Protein AF-A0A5N7MUJ7-F1 (afdb_monomer_lite)

Radius of gyration: 25.13 Å; chains: 1; bounding box: 55×41×68 Å

Sequence (300 aa):
MIDARIDTAIAILRSLESRQYTIGRARWQAVRDANEVLAAQYKNTPWGVMGLTTKFLVHPEATYLVINLCEGHYGSSQRGRVSLTRVGFTSIDDEPYAIDIDTAEVLGEMNEIATTAYDRWKPEYSYTSPMKEAAYHGFVFGSPSPRSSRTFDKWVLPLTGPALQHAAFRRQAEFATDILLGKVPAIETLLALDTVNAEIEQEDDRQEALVRAVIDEAVAQYVPAEWDAELVRLMESMDWTFDYADRPNSAFYAHRDQIERRLKALPLEVAIAFLHIPAHMWKYAYRLLRNHPEAGKAAA

Structure (mmCIF, N/CA/C/O backbone):
data_AF-A0A5N7MUJ7-F1
#
_entry.id   AF-A0A5N7MUJ7-F1
#
loop_
_atom_site.group_PDB
_atom_site.id
_atom_site.type_symbol
_atom_site.label_atom_id
_atom_site.label_alt_id
_atom_site.label_comp_id
_atom_site.label_asym_id
_atom_site.label_entity_id
_atom_site.label_seq_id
_atom_site.pdbx_PDB_ins_code
_atom_site.Cartn_x
_atom_site.Cartn_y
_atom_site.Cartn_z
_atom_site.occupancy
_atom_site.B_iso_or_equiv
_atom_site.auth_seq_id
_atom_site.auth_comp_id
_atom_site.auth_asym_id
_atom_site.auth_atom_id
_atom_site.pdbx_PDB_model_num
ATOM 1 N N . MET A 1 1 ? 15.854 8.442 -35.156 1.00 63.91 1 MET A N 1
ATOM 2 C CA . MET A 1 1 ? 14.715 9.076 -34.444 1.00 63.91 1 MET A CA 1
ATOM 3 C C . MET A 1 1 ? 14.196 8.221 -33.280 1.00 63.91 1 MET A C 1
ATOM 5 O O . MET A 1 1 ? 13.204 8.611 -32.676 1.00 63.91 1 MET A O 1
ATOM 9 N N . ILE A 1 2 ? 14.872 7.120 -32.918 1.00 74.06 2 ILE A N 1
ATOM 10 C CA . ILE A 1 2 ? 14.570 6.348 -31.706 1.00 74.06 2 ILE A CA 1
ATOM 11 C C . ILE A 1 2 ? 15.178 7.000 -30.453 1.00 74.06 2 ILE A C 1
ATOM 13 O O . ILE A 1 2 ? 14.523 7.052 -29.419 1.00 74.06 2 ILE A O 1
ATOM 17 N N . ASP A 1 3 ? 16.359 7.613 -30.581 1.00 73.44 3 ASP A N 1
ATOM 18 C CA . ASP A 1 3 ? 17.118 8.208 -29.468 1.00 73.44 3 ASP A CA 1
ATOM 19 C C . ASP A 1 3 ? 16.297 9.247 -28.683 1.00 73.44 3 ASP A C 1
ATOM 21 O O . ASP A 1 3 ? 16.169 9.164 -27.467 1.00 73.44 3 ASP A O 1
ATOM 25 N N . ALA A 1 4 ? 15.598 10.152 -29.380 1.00 76.69 4 ALA A N 1
ATOM 26 C CA . ALA A 1 4 ? 14.727 11.148 -28.742 1.00 76.69 4 ALA A CA 1
ATOM 27 C C . ALA A 1 4 ? 13.516 10.527 -28.007 1.00 76.69 4 ALA A C 1
ATOM 29 O O . ALA A 1 4 ? 13.006 11.084 -27.029 1.00 76.69 4 ALA A O 1
ATOM 30 N N . ARG A 1 5 ? 13.026 9.369 -28.468 1.00 80.19 5 ARG A N 1
ATOM 31 C CA . ARG A 1 5 ? 11.924 8.636 -27.821 1.00 80.19 5 ARG A CA 1
ATOM 32 C C . ARG A 1 5 ? 12.426 7.836 -26.621 1.00 80.19 5 ARG A C 1
ATOM 34 O O . ARG A 1 5 ? 11.722 7.756 -25.618 1.00 80.19 5 ARG A O 1
ATOM 41 N N . ILE A 1 6 ? 13.652 7.329 -26.699 1.00 78.06 6 ILE A N 1
ATOM 42 C CA . ILE A 1 6 ? 14.395 6.719 -25.596 1.00 78.06 6 ILE A CA 1
ATOM 43 C C . ILE A 1 6 ? 14.626 7.731 -24.471 1.00 78.06 6 ILE A C 1
ATOM 45 O O . ILE A 1 6 ? 14.280 7.445 -23.325 1.00 78.06 6 ILE A O 1
ATOM 49 N N . ASP A 1 7 ? 15.077 8.945 -24.789 1.00 78.62 7 ASP A N 1
ATOM 50 C CA . ASP A 1 7 ? 15.217 10.025 -23.805 1.00 78.62 7 ASP A CA 1
ATOM 51 C C . ASP A 1 7 ? 13.879 10.365 -23.136 1.00 78.62 7 ASP A C 1
ATOM 53 O O . ASP A 1 7 ? 13.798 10.535 -21.915 1.00 78.62 7 ASP A O 1
ATOM 57 N N . THR A 1 8 ? 12.798 10.392 -23.922 1.00 78.00 8 THR A N 1
ATOM 58 C CA . THR A 1 8 ? 11.436 10.604 -23.412 1.00 78.00 8 THR A CA 1
ATOM 59 C C . THR A 1 8 ? 11.010 9.476 -22.465 1.00 78.00 8 THR A C 1
ATOM 61 O O . THR A 1 8 ? 10.484 9.750 -21.385 1.00 78.00 8 THR A O 1
ATOM 64 N N . ALA A 1 9 ? 11.272 8.212 -22.814 1.00 79.19 9 ALA A N 1
ATOM 65 C CA . ALA A 1 9 ? 10.977 7.062 -21.960 1.00 79.19 9 ALA A CA 1
ATOM 66 C C . ALA A 1 9 ? 11.786 7.096 -20.652 1.00 79.19 9 ALA A C 1
ATOM 68 O O . ALA A 1 9 ? 11.231 6.865 -19.580 1.00 79.19 9 ALA A O 1
ATOM 69 N N . ILE A 1 10 ? 13.069 7.465 -20.704 1.00 77.44 10 ILE A N 1
ATOM 70 C CA . ILE A 1 10 ? 13.914 7.636 -19.512 1.00 77.44 10 ILE A CA 1
ATOM 71 C C . ILE A 1 10 ? 13.370 8.752 -18.609 1.00 77.44 10 ILE A C 1
ATOM 73 O O . ILE A 1 10 ? 13.316 8.591 -17.386 1.00 77.44 10 ILE A O 1
ATOM 77 N N . ALA A 1 11 ? 12.953 9.882 -19.188 1.00 79.94 11 ALA A N 1
ATOM 78 C CA . ALA A 1 11 ? 12.369 10.993 -18.440 1.00 79.94 11 ALA A CA 1
ATOM 79 C C . ALA A 1 11 ? 11.061 10.585 -17.743 1.00 79.94 11 ALA A C 1
ATOM 81 O O . ALA A 1 11 ? 10.884 10.872 -16.555 1.00 79.94 11 ALA A O 1
ATOM 82 N N . ILE A 1 12 ? 10.191 9.857 -18.451 1.00 80.19 12 ILE A N 1
ATOM 83 C CA . ILE A 1 12 ? 8.975 9.254 -17.894 1.00 80.19 12 ILE A CA 1
ATOM 84 C C . ILE A 1 12 ? 9.333 8.358 -16.703 1.00 80.19 12 ILE A C 1
ATOM 86 O O . ILE A 1 12 ? 8.815 8.552 -15.608 1.00 80.19 12 ILE A O 1
ATOM 90 N N . LEU A 1 13 ? 10.291 7.445 -16.863 1.00 74.56 13 LEU A N 1
ATOM 91 C CA . LEU A 1 13 ? 10.664 6.507 -15.805 1.00 74.56 13 LEU A CA 1
ATOM 92 C C . LEU A 1 13 ? 11.226 7.187 -14.559 1.00 74.56 13 LEU A C 1
ATOM 94 O O . LEU A 1 13 ? 10.857 6.834 -13.440 1.00 74.56 13 LEU A O 1
ATOM 98 N N . ARG A 1 14 ? 12.077 8.203 -14.728 1.00 76.31 14 ARG A N 1
ATOM 99 C CA . ARG A 1 14 ? 12.587 8.999 -13.600 1.00 76.31 14 ARG A CA 1
ATOM 100 C C . ARG A 1 14 ? 11.464 9.748 -12.879 1.00 76.31 14 ARG A C 1
ATOM 102 O O . ARG A 1 14 ? 11.497 9.854 -11.649 1.00 76.31 14 ARG A O 1
ATOM 109 N N . SER A 1 15 ? 10.487 10.260 -13.630 1.00 79.75 15 SER A N 1
ATOM 110 C CA . SER A 1 15 ? 9.305 10.936 -13.086 1.00 79.75 15 SER A CA 1
ATOM 111 C C . SER A 1 15 ? 8.449 9.974 -12.259 1.00 79.75 15 SER A C 1
ATOM 113 O O . SER A 1 15 ? 8.149 10.270 -11.100 1.00 79.75 15 SER A O 1
ATOM 115 N N . LEU A 1 16 ? 8.151 8.789 -12.805 1.00 73.75 16 LEU A N 1
ATOM 116 C CA . LEU A 1 16 ? 7.420 7.714 -12.127 1.00 73.75 16 LEU A CA 1
ATOM 117 C C . LEU A 1 16 ? 8.097 7.317 -10.810 1.00 73.75 16 LEU A C 1
ATOM 119 O O . LEU A 1 16 ? 7.471 7.355 -9.751 1.00 73.75 16 LEU A O 1
ATOM 123 N N . GLU A 1 17 ? 9.400 7.021 -10.844 1.00 71.62 17 GLU A N 1
ATOM 124 C CA . GLU A 1 17 ? 10.158 6.651 -9.643 1.00 71.62 17 GLU A CA 1
ATOM 125 C C . GLU A 1 17 ? 10.166 7.767 -8.590 1.00 71.62 17 GLU A C 1
ATOM 127 O O . GLU A 1 17 ? 9.990 7.503 -7.399 1.00 71.62 17 GLU A O 1
ATOM 132 N N . SER A 1 18 ? 10.342 9.021 -9.015 1.00 76.94 18 SER A N 1
ATOM 133 C CA . SER A 1 18 ? 10.359 10.175 -8.108 1.00 76.94 18 SER A CA 1
ATOM 134 C C . SER A 1 18 ? 9.003 10.395 -7.442 1.00 76.94 18 SER A C 1
ATOM 136 O O . SER A 1 18 ? 8.944 10.661 -6.237 1.00 76.94 18 SER A O 1
ATOM 138 N N . ARG A 1 19 ? 7.906 10.247 -8.192 1.00 74.81 19 ARG A N 1
ATOM 139 C CA . ARG A 1 19 ? 6.540 10.345 -7.662 1.00 74.81 19 ARG A CA 1
ATOM 140 C C . ARG A 1 19 ? 6.239 9.212 -6.688 1.00 74.81 19 ARG A C 1
ATOM 142 O O . ARG A 1 19 ? 5.806 9.496 -5.573 1.00 74.81 19 ARG A O 1
ATOM 149 N N . GLN A 1 20 ? 6.547 7.968 -7.059 1.00 72.62 20 GLN A N 1
ATOM 150 C CA . GLN A 1 20 ? 6.376 6.792 -6.198 1.00 72.62 20 GLN A CA 1
ATOM 151 C C . GLN A 1 20 ? 7.183 6.911 -4.898 1.00 72.62 20 GLN A C 1
ATOM 153 O O . GLN A 1 20 ? 6.672 6.629 -3.815 1.00 72.62 20 GLN A O 1
ATOM 158 N N . TYR A 1 21 ? 8.428 7.389 -4.973 1.00 74.75 21 TYR A N 1
ATOM 159 C CA . TYR A 1 21 ? 9.241 7.642 -3.785 1.00 74.75 21 TYR A CA 1
ATOM 160 C C . TYR A 1 21 ? 8.640 8.742 -2.901 1.00 74.75 21 TYR A C 1
ATOM 162 O O . TYR A 1 21 ? 8.564 8.591 -1.680 1.00 74.75 21 TYR A O 1
ATOM 170 N N . THR A 1 22 ? 8.189 9.841 -3.509 1.00 77.69 22 THR A N 1
ATOM 171 C CA . THR A 1 22 ? 7.611 10.982 -2.787 1.00 77.69 22 THR A CA 1
ATOM 172 C C . THR A 1 22 ? 6.335 10.583 -2.054 1.00 77.69 22 THR A C 1
ATOM 174 O O . THR A 1 22 ? 6.220 10.848 -0.856 1.00 77.69 22 THR A O 1
ATOM 177 N N . ILE A 1 23 ? 5.412 9.887 -2.728 1.00 77.69 23 ILE A N 1
ATOM 178 C CA . ILE A 1 23 ? 4.182 9.412 -2.086 1.00 77.69 23 ILE A CA 1
ATOM 179 C C . ILE A 1 23 ? 4.467 8.331 -1.041 1.00 77.69 23 ILE A C 1
ATOM 181 O O . ILE A 1 23 ? 3.890 8.373 0.042 1.00 77.69 23 ILE A O 1
ATOM 185 N N . GLY A 1 24 ? 5.414 7.423 -1.299 1.00 74.94 24 GLY A N 1
ATOM 186 C CA . GLY A 1 24 ? 5.828 6.409 -0.329 1.00 74.94 24 GLY A CA 1
ATOM 187 C C . GLY A 1 24 ? 6.387 7.026 0.955 1.00 74.94 24 GLY A C 1
ATOM 188 O O . GLY A 1 24 ? 6.033 6.605 2.056 1.00 74.94 24 GLY A O 1
ATOM 189 N N . ARG A 1 25 ? 7.204 8.081 0.837 1.00 77.06 25 ARG A N 1
ATOM 190 C CA . ARG A 1 25 ? 7.729 8.828 1.988 1.00 77.06 25 ARG A CA 1
ATOM 191 C C . ARG A 1 25 ? 6.629 9.579 2.737 1.00 77.06 25 ARG A C 1
ATOM 193 O O . ARG A 1 25 ? 6.613 9.542 3.966 1.00 77.06 25 ARG A O 1
ATOM 200 N N . ALA A 1 26 ? 5.727 10.244 2.013 1.00 81.56 26 ALA A N 1
ATOM 201 C CA . ALA A 1 26 ? 4.584 10.932 2.609 1.00 81.56 26 ALA A CA 1
ATOM 202 C C . ALA A 1 26 ? 3.685 9.951 3.378 1.00 81.56 26 ALA A C 1
ATOM 204 O O . ALA A 1 26 ? 3.320 10.222 4.518 1.00 81.56 26 ALA A O 1
ATOM 205 N N . ARG A 1 27 ? 3.420 8.772 2.803 1.00 78.62 27 ARG A N 1
ATOM 206 C CA . ARG A 1 27 ? 2.640 7.705 3.439 1.00 78.62 27 ARG A CA 1
ATOM 207 C C . ARG A 1 27 ? 3.326 7.153 4.677 1.00 78.62 27 ARG A C 1
ATOM 209 O O . ARG A 1 27 ? 2.686 7.055 5.714 1.00 78.62 27 ARG A O 1
ATOM 216 N N . TRP A 1 28 ? 4.621 6.845 4.609 1.00 78.56 28 TRP A N 1
ATOM 217 C CA . TRP A 1 28 ? 5.373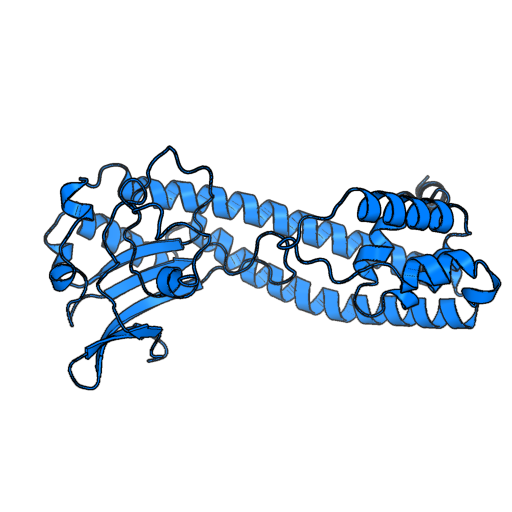 6.392 5.785 1.00 78.56 28 TRP A CA 1
ATOM 218 C C . TRP A 1 28 ? 5.264 7.388 6.946 1.00 78.56 28 TRP A C 1
ATOM 220 O O . TRP A 1 28 ? 5.029 6.994 8.088 1.00 78.56 28 TRP A O 1
ATOM 230 N N . GLN A 1 29 ? 5.386 8.682 6.642 1.00 82.31 29 GLN A N 1
ATOM 231 C CA . GLN A 1 29 ? 5.254 9.741 7.633 1.00 82.31 29 GLN A CA 1
ATOM 232 C C . GLN A 1 29 ? 3.824 9.818 8.190 1.00 82.31 29 GLN A C 1
ATOM 234 O O . GLN A 1 29 ? 3.655 9.828 9.405 1.00 82.31 29 GLN A O 1
ATOM 239 N N . ALA A 1 30 ? 2.806 9.784 7.328 1.00 84.62 30 ALA A N 1
ATOM 240 C CA . ALA A 1 30 ? 1.405 9.807 7.741 1.00 84.62 30 ALA A CA 1
ATOM 241 C C . ALA A 1 30 ? 1.017 8.579 8.591 1.00 84.62 30 ALA A C 1
ATOM 243 O O . ALA A 1 30 ? 0.329 8.728 9.595 1.00 84.62 30 ALA A O 1
ATOM 244 N N . VAL A 1 31 ? 1.522 7.381 8.269 1.00 79.88 31 VAL A N 1
ATOM 245 C CA . VAL A 1 31 ? 1.334 6.166 9.087 1.00 79.88 31 VAL A CA 1
ATOM 246 C C . VAL A 1 31 ? 1.979 6.327 10.461 1.00 79.88 31 VAL A C 1
ATOM 248 O O . VAL A 1 31 ? 1.404 5.908 11.465 1.00 79.88 31 VAL A O 1
ATOM 251 N N . ARG A 1 32 ? 3.173 6.926 10.539 1.00 81.50 32 ARG A N 1
ATOM 252 C CA . ARG A 1 32 ? 3.829 7.204 11.824 1.00 81.50 32 ARG A CA 1
ATOM 253 C C . ARG A 1 32 ? 2.978 8.138 12.686 1.00 81.50 32 ARG A C 1
ATOM 255 O O . ARG A 1 32 ? 2.774 7.851 13.863 1.00 81.50 32 ARG A O 1
ATOM 262 N N . ASP A 1 33 ? 2.458 9.202 12.087 1.00 85.38 33 ASP A N 1
ATOM 263 C CA . ASP A 1 33 ? 1.680 10.224 12.790 1.00 85.38 33 ASP A CA 1
ATOM 264 C C . ASP A 1 33 ? 0.302 9.678 13.216 1.00 85.38 33 ASP A C 1
ATOM 266 O O . ASP A 1 33 ? -0.146 9.911 14.340 1.00 85.38 33 ASP A O 1
ATOM 270 N N . ALA A 1 34 ? -0.330 8.857 12.370 1.00 84.75 34 ALA A N 1
ATOM 271 C CA . ALA A 1 34 ? -1.544 8.109 12.699 1.00 84.75 34 ALA A CA 1
ATOM 272 C C . ALA A 1 34 ? -1.323 7.135 13.870 1.00 84.75 34 ALA A C 1
ATOM 274 O O . ALA A 1 34 ? -2.114 7.101 14.815 1.00 84.75 34 ALA A O 1
ATOM 275 N N . ASN A 1 35 ? -0.223 6.378 13.850 1.00 79.56 35 ASN A N 1
ATOM 276 C CA . ASN A 1 35 ? 0.129 5.464 14.937 1.00 79.56 35 ASN A CA 1
ATOM 277 C C . ASN A 1 35 ? 0.323 6.192 16.270 1.00 79.56 35 ASN A C 1
ATOM 279 O O . ASN A 1 35 ? -0.080 5.673 17.308 1.00 79.56 35 ASN A O 1
ATOM 283 N N . GLU A 1 36 ? 0.913 7.387 16.264 1.00 83.12 36 GLU A N 1
ATOM 284 C CA . GLU A 1 36 ? 1.113 8.170 17.484 1.00 83.12 36 GLU A CA 1
ATOM 285 C C . GLU A 1 36 ? -0.223 8.579 18.127 1.00 83.12 36 GLU A C 1
ATOM 287 O O . GLU A 1 36 ? -0.423 8.367 19.330 1.00 83.12 36 GLU A O 1
ATOM 292 N N . VAL A 1 37 ? -1.170 9.092 17.331 1.00 87.38 37 VAL A N 1
ATOM 293 C CA . VAL A 1 37 ? -2.490 9.501 17.846 1.00 87.38 37 VAL A CA 1
ATOM 294 C C . VAL A 1 37 ? -3.347 8.308 18.274 1.00 87.38 37 VAL A C 1
ATOM 296 O O . VAL A 1 37 ? -4.068 8.402 19.270 1.00 87.38 37 VAL A O 1
ATOM 299 N N . LEU A 1 38 ? -3.235 7.173 17.578 1.00 80.44 38 LEU A N 1
ATOM 300 C CA . LEU A 1 38 ? -3.924 5.932 17.932 1.00 80.44 38 LEU A CA 1
ATOM 301 C C . LEU A 1 38 ? -3.358 5.342 19.226 1.00 80.44 38 LEU A C 1
ATOM 303 O O . LEU A 1 38 ? -4.114 5.076 20.161 1.00 80.44 38 LEU A O 1
ATOM 307 N N . ALA A 1 39 ? -2.033 5.236 19.349 1.00 76.25 39 ALA A N 1
ATOM 308 C CA . ALA A 1 39 ? -1.369 4.729 20.549 1.00 76.25 39 ALA A CA 1
ATOM 309 C C . ALA A 1 39 ? -1.711 5.550 21.805 1.00 76.25 39 ALA A C 1
ATOM 311 O O . ALA A 1 39 ? -1.876 4.991 22.897 1.00 76.25 39 ALA A O 1
ATOM 312 N N . ALA A 1 40 ? -1.880 6.870 21.671 1.00 80.06 40 ALA A N 1
ATOM 313 C CA . ALA A 1 40 ? -2.284 7.745 22.772 1.00 80.06 40 ALA A CA 1
ATOM 314 C C . ALA A 1 40 ? -3.643 7.352 23.387 1.00 80.06 40 ALA A C 1
ATOM 316 O O . ALA A 1 40 ? -3.858 7.522 24.594 1.00 80.06 40 ALA A O 1
ATOM 317 N N . GLN A 1 41 ? -4.538 6.744 22.602 1.00 80.50 41 GLN A N 1
ATOM 318 C CA . GLN A 1 41 ? -5.819 6.256 23.111 1.00 80.50 41 GLN A CA 1
ATOM 319 C C . GLN A 1 41 ? -5.681 5.034 24.026 1.00 80.50 41 GLN A C 1
ATOM 321 O O . GLN A 1 41 ? -6.564 4.789 24.850 1.00 80.50 41 GLN A O 1
ATOM 326 N N . TYR A 1 42 ? -4.557 4.316 23.977 1.00 72.56 42 TYR A N 1
ATOM 327 C CA . TYR A 1 42 ? -4.312 3.107 24.776 1.00 72.56 42 TYR A CA 1
ATOM 328 C C . TYR A 1 42 ? -3.325 3.309 25.926 1.00 72.56 42 TYR A C 1
ATOM 330 O O . TYR A 1 42 ? -3.339 2.528 26.873 1.00 72.56 42 TYR A O 1
ATOM 338 N N . LYS A 1 43 ? -2.518 4.379 25.896 1.00 67.19 43 LYS A N 1
ATOM 339 C CA . LYS A 1 43 ? -1.424 4.645 26.853 1.00 67.19 43 LYS A CA 1
ATOM 340 C C . LYS A 1 43 ? -1.819 4.573 28.338 1.00 67.19 43 LYS A C 1
ATOM 342 O O . LYS A 1 43 ? -0.974 4.265 29.169 1.00 67.19 43 LYS A O 1
ATOM 347 N N . ASN A 1 44 ? -3.088 4.826 28.663 1.00 59.31 44 ASN A N 1
ATOM 348 C CA . ASN A 1 44 ? -3.616 4.807 30.033 1.00 59.31 44 ASN A CA 1
ATOM 349 C C . ASN A 1 44 ? -4.799 3.842 30.216 1.00 59.31 44 ASN A C 1
ATOM 351 O O . ASN A 1 44 ? -5.525 3.941 31.205 1.00 59.31 44 ASN A O 1
ATOM 355 N N . THR A 1 45 ? -5.033 2.933 29.269 1.00 64.81 45 THR A N 1
ATOM 356 C CA . THR A 1 45 ? -6.078 1.918 29.417 1.00 64.81 45 THR A CA 1
ATOM 357 C C . THR A 1 45 ? -5.544 0.805 30.329 1.00 64.81 45 THR A C 1
ATOM 359 O O . THR A 1 45 ? -4.501 0.224 30.023 1.00 64.81 45 THR A O 1
ATOM 362 N N . PRO A 1 46 ? -6.189 0.506 31.476 1.00 56.00 46 PRO A N 1
ATOM 363 C CA . PRO A 1 46 ? -5.678 -0.503 32.400 1.00 56.00 46 PRO A CA 1
ATOM 364 C C . PRO A 1 46 ? -5.600 -1.889 31.752 1.00 56.00 46 PRO A C 1
ATOM 366 O O . PRO A 1 46 ? -6.545 -2.323 31.102 1.00 56.00 46 PRO A O 1
ATOM 369 N N . TRP A 1 47 ? -4.527 -2.639 32.005 1.00 53.12 47 TRP A N 1
ATOM 370 C CA . TRP A 1 47 ? -4.328 -3.986 31.445 1.00 53.12 47 TRP A CA 1
ATOM 371 C C . TRP A 1 47 ? -5.485 -4.954 31.712 1.00 53.12 47 TRP A C 1
ATOM 373 O O . TRP A 1 47 ? -5.877 -5.692 30.815 1.00 53.12 47 TRP A O 1
ATOM 383 N N . GLY A 1 48 ? -6.092 -4.903 32.902 1.00 48.84 48 GLY A N 1
ATOM 384 C CA . GLY A 1 48 ? -7.263 -5.729 33.228 1.00 48.84 48 GLY A CA 1
ATOM 385 C C . GLY A 1 48 ? -8.520 -5.389 32.416 1.00 48.84 48 GLY A C 1
ATOM 386 O O . GLY A 1 48 ? -9.368 -6.246 32.221 1.00 48.84 48 GLY A O 1
ATOM 387 N N . VAL A 1 49 ? -8.618 -4.161 31.904 1.00 52.12 49 VAL A N 1
ATOM 388 C CA . VAL A 1 49 ? -9.718 -3.690 31.045 1.00 52.12 49 VAL A CA 1
ATOM 389 C C . VAL A 1 49 ? -9.490 -4.119 29.594 1.00 52.12 49 VAL A C 1
ATOM 391 O O . VAL A 1 49 ? -10.439 -4.292 28.847 1.00 52.12 49 VAL A O 1
ATOM 394 N N . MET A 1 50 ? -8.240 -4.348 29.197 1.00 48.50 50 MET A N 1
ATOM 395 C CA . MET A 1 50 ? -7.866 -4.804 27.850 1.00 48.50 50 MET A CA 1
ATOM 396 C C . MET A 1 50 ? -7.971 -6.329 27.705 1.00 48.50 50 MET A C 1
ATOM 398 O O . MET A 1 50 ? -8.009 -6.838 26.594 1.00 48.50 50 MET A O 1
ATOM 402 N N . GLY A 1 51 ? -8.061 -7.047 28.830 1.00 46.47 51 GLY A N 1
ATOM 403 C CA . GLY A 1 51 ? -8.286 -8.493 28.910 1.00 46.47 51 GLY A CA 1
ATOM 404 C C . GLY A 1 51 ? -9.735 -8.878 29.222 1.00 46.47 51 GLY A C 1
ATOM 405 O O . GLY A 1 51 ? -9.954 -9.842 29.954 1.00 46.47 51 GLY A O 1
ATOM 406 N N . LEU A 1 52 ? -10.722 -8.112 28.739 1.00 49.72 52 LEU A N 1
ATOM 407 C CA . LEU A 1 52 ? -12.135 -8.473 28.889 1.00 49.72 52 LEU A CA 1
ATOM 408 C C . LEU A 1 52 ? -12.416 -9.842 28.261 1.00 49.72 52 LEU A C 1
ATOM 410 O O . LEU A 1 52 ? -11.832 -10.213 27.248 1.00 49.72 52 LEU A O 1
ATOM 414 N N . THR A 1 53 ? -13.321 -10.604 28.871 1.00 49.84 53 THR A N 1
ATOM 415 C CA . THR A 1 53 ? -13.697 -11.938 28.385 1.00 49.84 53 THR A CA 1
ATOM 416 C C . THR A 1 53 ? -14.352 -11.855 27.006 1.00 49.84 53 THR A C 1
ATOM 418 O O . THR A 1 53 ? -15.097 -10.907 26.756 1.00 49.84 53 THR A O 1
ATOM 421 N N . THR A 1 54 ? -14.191 -12.883 26.168 1.00 53.66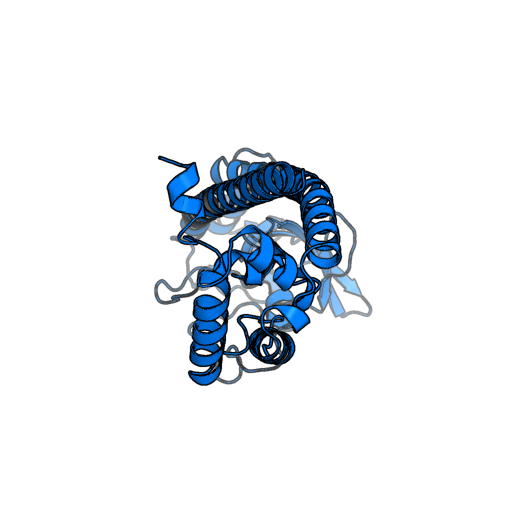 54 THR A N 1
ATOM 422 C CA . THR A 1 54 ? -14.791 -12.980 24.822 1.00 53.66 54 THR A CA 1
ATOM 423 C C . THR A 1 54 ? -16.278 -12.622 24.816 1.00 53.66 54 THR A C 1
ATOM 425 O O . THR A 1 54 ? -16.703 -11.845 23.980 1.00 53.66 54 THR A O 1
ATOM 428 N N . LYS A 1 55 ? -17.046 -13.054 25.826 1.00 54.94 55 LYS A N 1
ATOM 429 C CA . LYS A 1 55 ? -18.489 -12.761 25.981 1.00 54.94 55 LYS A CA 1
ATOM 430 C C . LYS A 1 55 ? -18.858 -11.278 26.110 1.00 54.94 55 LYS A C 1
ATOM 432 O O . LYS A 1 55 ? -20.016 -10.917 25.959 1.00 54.94 55 LYS A O 1
ATOM 437 N N . PHE A 1 56 ? -17.906 -10.436 26.488 1.00 58.44 56 PHE A N 1
ATOM 438 C CA . PHE A 1 56 ? -18.133 -9.010 26.711 1.00 58.44 56 PHE A CA 1
ATOM 439 C C . PHE A 1 56 ? -17.666 -8.164 25.518 1.00 58.44 56 PHE A C 1
ATOM 441 O O . PHE A 1 56 ? -18.116 -7.035 25.348 1.00 58.44 56 PHE A O 1
ATOM 448 N N . LEU A 1 57 ? -16.777 -8.722 24.694 1.00 59.53 57 LEU A N 1
ATOM 449 C CA . LEU A 1 57 ? -16.320 -8.121 23.442 1.00 59.53 57 LEU A CA 1
ATOM 450 C C . LEU A 1 57 ? -17.177 -8.595 22.258 1.00 59.53 57 LEU A C 1
ATOM 452 O O . LEU A 1 57 ? -17.548 -7.814 21.395 1.00 59.53 57 LEU A O 1
ATOM 456 N N . VAL A 1 58 ? -17.564 -9.867 22.263 1.00 66.31 58 VAL A N 1
ATOM 457 C CA . VAL A 1 58 ? -18.496 -10.476 21.315 1.00 66.31 58 VAL A CA 1
ATOM 458 C C . VAL A 1 58 ? -19.885 -10.414 21.940 1.00 66.31 58 VAL A C 1
ATOM 460 O O . VAL A 1 58 ? -20.284 -11.282 22.716 1.00 66.31 58 VAL A O 1
ATOM 463 N N . HIS A 1 59 ? -20.590 -9.327 21.648 1.00 71.88 59 HIS A N 1
ATOM 464 C CA . HIS A 1 59 ? -21.967 -9.092 22.069 1.00 71.88 59 HIS A CA 1
ATOM 465 C C . HIS A 1 59 ? -22.779 -8.649 20.844 1.00 71.88 59 HIS A C 1
ATOM 467 O O . HIS A 1 59 ? -22.239 -7.891 20.040 1.00 71.88 59 HIS A O 1
ATOM 473 N N . PRO A 1 60 ? -24.063 -9.029 20.701 1.00 76.69 60 PRO A N 1
ATOM 474 C CA . PRO A 1 60 ? -24.876 -8.633 19.541 1.00 76.69 60 PRO A CA 1
ATOM 475 C C . PRO A 1 60 ? -24.968 -7.113 19.331 1.00 76.69 60 PRO A C 1
ATOM 477 O O . PRO A 1 60 ? -25.120 -6.630 18.218 1.00 76.69 60 PRO A O 1
ATOM 480 N N . GLU A 1 61 ? -24.858 -6.345 20.416 1.00 83.19 61 GLU A N 1
ATOM 481 C CA . GLU A 1 61 ? -24.868 -4.874 20.386 1.00 83.19 61 GLU A CA 1
ATOM 482 C C . GLU A 1 61 ? -23.468 -4.248 20.266 1.00 83.19 61 GLU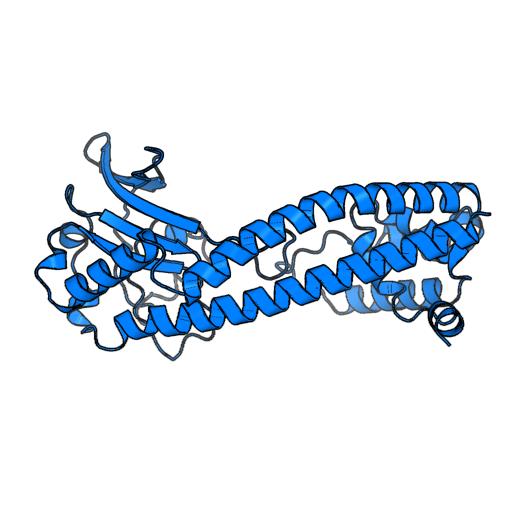 A C 1
ATOM 484 O O . GLU A 1 61 ? -23.347 -3.021 20.215 1.00 83.19 61 GLU A O 1
ATOM 489 N N . ALA A 1 62 ? -22.400 -5.050 20.311 1.00 82.19 62 ALA A N 1
ATOM 490 C CA . ALA A 1 62 ? -21.038 -4.550 20.203 1.00 82.19 62 ALA A CA 1
ATOM 491 C C . ALA A 1 62 ? -20.671 -4.325 18.739 1.00 82.19 62 ALA A C 1
ATOM 493 O O . ALA A 1 62 ? -20.867 -5.186 17.885 1.00 82.19 62 ALA A O 1
ATOM 494 N N . THR A 1 63 ? -20.106 -3.156 18.470 1.00 87.31 63 THR A N 1
ATOM 495 C CA . THR A 1 63 ? -19.538 -2.823 17.168 1.00 87.31 63 THR A CA 1
ATOM 496 C C . THR A 1 63 ? -18.187 -2.162 17.365 1.00 87.31 63 THR A C 1
ATOM 498 O O . THR A 1 63 ? -17.915 -1.562 18.413 1.00 87.31 63 THR A O 1
ATOM 501 N N . TYR A 1 64 ? -17.340 -2.284 16.354 1.00 82.75 64 TYR A N 1
ATOM 502 C CA . TYR A 1 64 ? -15.943 -1.893 16.384 1.00 82.75 64 TYR A CA 1
ATOM 503 C C . TYR A 1 64 ? -15.554 -1.180 15.100 1.00 82.75 64 TYR A C 1
ATOM 505 O O . TYR A 1 64 ? -16.017 -1.530 14.021 1.00 82.75 64 TYR A O 1
ATOM 513 N N . LEU A 1 65 ? -14.664 -0.202 15.216 1.00 85.31 65 LEU A N 1
ATOM 514 C CA . LEU A 1 65 ? -13.929 0.348 14.092 1.00 85.31 65 LEU A CA 1
ATOM 515 C C . LEU A 1 65 ? -12.577 -0.355 14.022 1.00 85.31 65 LEU A C 1
ATOM 517 O O . LEU A 1 65 ? -11.722 -0.157 14.889 1.00 85.31 65 LEU A O 1
ATOM 521 N N . VAL A 1 66 ? -12.391 -1.162 12.986 1.00 77.56 66 VAL A N 1
ATOM 522 C CA . VAL A 1 66 ? -11.096 -1.726 12.621 1.00 77.56 66 VAL A CA 1
ATOM 523 C C . VAL A 1 66 ? -10.427 -0.760 11.653 1.00 77.56 66 VAL A C 1
ATOM 525 O O . VAL A 1 66 ? -10.996 -0.394 10.630 1.00 77.56 66 VAL A O 1
ATOM 528 N N . ILE A 1 67 ? -9.223 -0.322 11.998 1.00 76.75 67 ILE A N 1
ATOM 529 C CA . ILE A 1 67 ? -8.409 0.588 11.198 1.00 76.75 67 ILE A CA 1
ATOM 530 C C . ILE A 1 67 ? -7.180 -0.182 10.771 1.00 76.75 67 ILE A C 1
ATOM 532 O O . ILE A 1 67 ? -6.374 -0.563 11.615 1.00 76.75 67 ILE A O 1
ATOM 536 N N . ASN A 1 68 ? -7.010 -0.373 9.476 1.00 75.25 68 ASN A N 1
ATOM 537 C CA . ASN A 1 68 ? -5.772 -0.849 8.900 1.00 75.25 68 ASN A CA 1
ATOM 538 C C . ASN A 1 68 ? -5.064 0.337 8.244 1.00 75.25 68 ASN A C 1
ATOM 540 O O . ASN A 1 68 ? -5.561 0.901 7.281 1.00 75.25 68 ASN A O 1
ATOM 544 N N . LEU A 1 69 ? -3.918 0.740 8.779 1.00 71.94 69 LEU A N 1
ATOM 545 C CA . LEU A 1 69 ? -3.102 1.843 8.274 1.00 71.94 69 LEU A CA 1
ATOM 546 C C . LEU A 1 69 ? -2.253 1.435 7.061 1.00 71.94 69 LEU A C 1
ATOM 548 O O . LEU A 1 69 ? -1.633 2.301 6.443 1.00 71.94 69 LEU A O 1
ATOM 552 N N . CYS A 1 70 ? -2.159 0.135 6.761 1.00 66.75 70 CYS A N 1
ATOM 553 C CA . CYS A 1 70 ? -1.360 -0.395 5.664 1.00 66.75 70 CYS A CA 1
ATOM 554 C C . CYS A 1 70 ? -1.844 -1.793 5.240 1.00 66.75 70 CYS A C 1
ATOM 556 O O . CYS A 1 70 ? -1.289 -2.819 5.622 1.00 66.75 70 CYS A O 1
ATOM 558 N N . GLU A 1 71 ? -2.849 -1.860 4.378 1.00 52.78 71 GLU A N 1
ATOM 559 C CA . GLU A 1 71 ? -3.265 -3.105 3.744 1.00 52.78 71 GLU A CA 1
ATOM 560 C C . GLU A 1 71 ? -2.338 -3.463 2.571 1.00 52.78 71 GLU A C 1
ATOM 562 O O . GLU A 1 71 ? -2.478 -2.933 1.469 1.00 52.78 71 GLU A O 1
ATOM 567 N N . GLY A 1 72 ? -1.340 -4.317 2.832 1.00 43.06 72 GLY A N 1
ATOM 568 C CA . GLY A 1 72 ? -0.386 -4.826 1.836 1.00 43.06 72 GLY A CA 1
ATOM 569 C C . GLY A 1 72 ? 0.971 -5.210 2.440 1.00 43.06 72 GLY A C 1
ATOM 570 O O . GLY A 1 72 ? 1.333 -4.770 3.531 1.00 43.06 72 GLY A O 1
ATOM 571 N N . HIS A 1 73 ? 1.757 -6.042 1.748 1.00 38.94 73 HIS A N 1
ATOM 572 C CA . HIS A 1 73 ? 3.112 -6.383 2.197 1.00 38.94 73 HIS A CA 1
ATOM 573 C C . HIS A 1 73 ? 4.047 -5.176 2.036 1.00 38.94 73 HIS A C 1
ATOM 575 O O . HIS A 1 73 ? 4.150 -4.619 0.939 1.00 38.94 73 HIS A O 1
ATOM 581 N N . TYR A 1 74 ? 4.784 -4.811 3.096 1.00 36.22 74 TYR A N 1
ATOM 582 C CA . TYR A 1 74 ? 5.937 -3.907 2.999 1.00 36.22 74 TYR A CA 1
ATOM 583 C C . TYR A 1 74 ? 6.881 -4.419 1.896 1.00 36.22 74 TYR A C 1
ATOM 585 O O . TYR A 1 74 ? 7.538 -5.441 2.072 1.00 36.22 74 TYR A O 1
ATOM 593 N N . GLY A 1 75 ? 6.932 -3.720 0.757 1.00 33.94 75 GLY A N 1
ATOM 594 C CA . GLY A 1 75 ? 7.757 -4.092 -0.400 1.00 33.94 75 GLY A CA 1
ATOM 595 C C . GLY A 1 75 ? 7.013 -4.710 -1.592 1.00 33.94 75 GLY A C 1
ATOM 596 O O . GLY A 1 75 ? 7.651 -4.940 -2.615 1.00 33.94 75 GLY A O 1
ATOM 597 N N . SER A 1 76 ? 5.697 -4.931 -1.508 1.00 34.91 76 SER A N 1
ATOM 598 C CA . SER A 1 76 ? 4.879 -5.379 -2.648 1.00 34.91 76 SER A CA 1
ATOM 599 C C . SER A 1 76 ? 4.280 -4.208 -3.437 1.00 34.91 76 SER A C 1
ATOM 601 O O . SER A 1 76 ? 4.155 -3.091 -2.934 1.00 34.91 76 SER A O 1
ATOM 603 N N . SER A 1 77 ? 3.895 -4.465 -4.689 1.00 34.59 77 SER A N 1
ATOM 604 C CA . SER A 1 77 ? 3.185 -3.520 -5.565 1.00 34.59 77 SER A CA 1
ATOM 605 C C . SER A 1 77 ? 1.792 -3.135 -5.055 1.00 34.59 77 SER A C 1
ATOM 607 O O . SER A 1 77 ? 1.225 -2.157 -5.537 1.00 34.59 77 SER A O 1
ATOM 609 N N . GLN A 1 78 ? 1.250 -3.869 -4.079 1.00 40.12 78 GLN A N 1
ATOM 610 C CA . GLN A 1 78 ? 0.027 -3.513 -3.369 1.00 40.12 78 GLN A CA 1
ATOM 611 C C . GLN A 1 78 ? 0.371 -2.438 -2.339 1.00 40.12 78 GLN A C 1
ATOM 613 O O . GLN A 1 78 ? 0.774 -2.702 -1.206 1.00 40.12 78 GLN A O 1
ATOM 618 N N . ARG A 1 79 ? 0.311 -1.191 -2.806 1.00 52.16 79 ARG A N 1
ATOM 619 C CA . ARG A 1 79 ? 0.625 0.015 -2.044 1.00 52.16 79 ARG A CA 1
ATOM 620 C C . ARG A 1 79 ? -0.315 0.084 -0.839 1.00 52.16 79 ARG A C 1
ATOM 622 O O . ARG A 1 79 ? -1.503 0.300 -1.027 1.00 52.16 79 ARG A O 1
ATOM 629 N N . GLY A 1 80 ? 0.228 -0.103 0.368 1.00 56.62 80 GLY A N 1
ATOM 630 C CA . GLY A 1 80 ? -0.513 -0.291 1.622 1.00 56.62 80 GLY A CA 1
ATOM 631 C C . GLY A 1 80 ? -1.677 0.672 1.817 1.00 56.62 80 GLY A C 1
ATOM 632 O O . GLY A 1 80 ? -1.431 1.800 2.239 1.00 56.62 80 GLY A O 1
ATOM 633 N N . ARG A 1 81 ? -2.899 0.274 1.453 1.00 64.12 81 ARG A N 1
ATOM 634 C CA . ARG A 1 81 ? -4.085 1.145 1.498 1.00 64.12 81 ARG A CA 1
ATOM 635 C C . ARG A 1 81 ? -4.573 1.281 2.930 1.00 64.12 81 ARG A C 1
ATOM 637 O O . ARG A 1 81 ? -4.390 0.358 3.723 1.00 64.12 81 ARG A O 1
ATOM 644 N N . VAL A 1 82 ? -5.184 2.409 3.270 1.00 73.56 82 VAL A N 1
ATOM 645 C CA . VAL A 1 82 ? -5.919 2.485 4.529 1.00 73.56 82 VAL A CA 1
ATOM 646 C C . VAL A 1 82 ? -7.271 1.833 4.340 1.00 73.56 82 VAL A C 1
ATOM 648 O O . VAL A 1 82 ? -7.968 2.122 3.369 1.00 73.56 82 VAL A O 1
ATOM 651 N N . SER A 1 83 ? -7.673 1.004 5.292 1.00 74.94 83 SER A N 1
ATOM 652 C CA . SER A 1 83 ? -9.053 0.546 5.388 1.00 74.94 83 SER A CA 1
ATOM 653 C C . SER A 1 83 ? -9.638 0.871 6.756 1.00 74.94 83 SER A C 1
ATOM 655 O O . SER A 1 83 ? -8.992 0.745 7.798 1.00 74.94 83 SER A O 1
ATOM 657 N N . LEU A 1 84 ? -10.874 1.363 6.723 1.00 82.94 84 LEU A N 1
ATOM 658 C CA . LEU A 1 84 ? -11.716 1.606 7.882 1.00 82.94 84 LEU A CA 1
ATOM 659 C C . LEU A 1 84 ? -12.914 0.674 7.748 1.00 82.94 84 LEU A C 1
ATOM 661 O O . LEU A 1 84 ? -13.728 0.852 6.846 1.00 82.94 84 LEU A O 1
ATOM 665 N N . THR A 1 85 ? -13.015 -0.316 8.625 1.00 79.31 85 THR A N 1
ATOM 666 C CA . THR A 1 85 ? -14.070 -1.331 8.565 1.00 79.31 85 THR A CA 1
ATOM 667 C C . THR A 1 85 ? -14.878 -1.280 9.845 1.00 79.31 85 THR A C 1
ATOM 669 O O . THR A 1 85 ? -14.328 -1.373 10.947 1.00 79.31 85 THR A O 1
ATOM 672 N N . ARG A 1 86 ? -16.195 -1.120 9.714 1.00 83.94 86 ARG A N 1
ATOM 673 C CA . ARG A 1 86 ? -17.110 -1.186 10.851 1.00 83.94 86 ARG A CA 1
ATOM 674 C C . ARG A 1 86 ? -17.545 -2.624 11.018 1.00 83.94 86 ARG A C 1
ATOM 676 O O . ARG A 1 86 ? -18.249 -3.157 10.176 1.00 83.94 86 ARG A O 1
ATOM 683 N N . VAL A 1 87 ? -17.117 -3.246 12.104 1.00 80.00 87 VAL A N 1
ATOM 684 C CA . VAL A 1 87 ? -17.357 -4.664 12.340 1.00 80.00 87 VAL A CA 1
ATOM 685 C C . VAL A 1 87 ? -18.351 -4.844 13.477 1.00 80.00 87 VAL A C 1
ATOM 687 O O . VAL A 1 87 ? -18.229 -4.215 14.528 1.00 80.00 87 VAL A O 1
ATOM 690 N N . GLY A 1 88 ? -19.343 -5.696 13.253 1.00 79.75 88 GLY A N 1
ATOM 691 C CA . GLY A 1 88 ? -20.336 -6.122 14.233 1.00 79.75 88 GLY A CA 1
ATOM 692 C C . GLY A 1 88 ? -20.355 -7.639 14.361 1.00 79.75 88 GLY A C 1
ATOM 693 O O . GLY A 1 88 ? -19.520 -8.330 13.775 1.00 79.75 88 GLY A O 1
ATOM 694 N N . PHE A 1 89 ? -21.325 -8.156 15.113 1.00 78.50 89 PHE A N 1
ATOM 695 C CA . PHE A 1 89 ? -21.469 -9.593 15.334 1.00 78.50 89 PHE A CA 1
ATOM 696 C C . PHE A 1 89 ? -22.877 -10.068 15.028 1.00 78.50 89 PHE A C 1
ATOM 698 O O . PHE A 1 89 ? -23.860 -9.400 15.346 1.00 78.50 89 PHE A O 1
ATOM 705 N N . THR A 1 90 ? -22.953 -11.263 14.459 1.00 80.81 90 THR A N 1
ATOM 706 C CA . THR A 1 90 ? -24.199 -11.991 14.229 1.00 80.81 90 THR A CA 1
ATOM 707 C C . THR A 1 90 ? -24.024 -13.455 14.621 1.00 80.81 90 THR A C 1
ATOM 709 O O . THR A 1 90 ? -22.910 -13.893 14.910 1.00 80.81 90 THR A O 1
ATOM 712 N N . SER A 1 91 ? -25.117 -14.211 14.623 1.00 80.69 91 SER A N 1
ATOM 713 C CA . SER A 1 91 ? -25.092 -15.662 14.797 1.00 80.69 91 SER A CA 1
ATOM 714 C C . SER A 1 91 ? -25.550 -16.353 13.516 1.00 80.69 91 SER A C 1
ATOM 716 O O . SER A 1 91 ? -26.580 -15.980 12.953 1.00 80.69 91 SER A O 1
ATOM 718 N N . ILE A 1 92 ? -24.792 -17.354 13.069 1.00 77.00 92 ILE A N 1
ATOM 719 C CA . ILE A 1 92 ? -25.131 -18.240 11.948 1.00 77.00 92 ILE A CA 1
ATOM 720 C C . ILE A 1 92 ? -25.009 -19.664 12.487 1.00 77.00 92 ILE A C 1
ATOM 722 O O . ILE A 1 92 ? -23.964 -20.016 13.019 1.00 77.00 92 ILE A O 1
ATOM 726 N N . ASP A 1 93 ? -26.089 -20.446 12.414 1.00 85.19 93 ASP A N 1
ATOM 727 C CA . ASP A 1 93 ? -26.148 -21.815 12.952 1.00 85.19 93 ASP A CA 1
ATOM 728 C C . ASP A 1 93 ? -25.682 -21.927 14.422 1.00 85.19 93 ASP A C 1
ATOM 730 O O . ASP A 1 93 ? -24.931 -22.823 14.788 1.00 85.19 93 ASP A O 1
ATOM 734 N N . ASP A 1 94 ? -26.139 -20.991 15.264 1.00 79.12 94 ASP A N 1
ATOM 735 C CA . ASP A 1 94 ? -25.782 -20.842 16.688 1.00 79.12 94 ASP A CA 1
ATOM 736 C C . ASP A 1 94 ? -24.306 -20.489 16.983 1.00 79.12 94 ASP A C 1
ATOM 738 O O . ASP A 1 94 ? -23.943 -20.303 18.147 1.00 79.12 94 ASP A O 1
ATOM 742 N N . GLU A 1 95 ? -23.480 -20.274 15.955 1.00 71.56 95 GLU A N 1
ATOM 743 C CA . GLU A 1 95 ? -22.083 -19.847 16.090 1.00 71.56 95 GLU A CA 1
ATOM 744 C C . GLU A 1 95 ? -21.922 -18.331 15.852 1.00 71.56 95 GLU A C 1
ATOM 746 O O . GLU A 1 95 ? -22.596 -17.758 14.988 1.00 71.56 95 GLU A O 1
ATOM 751 N N . PRO A 1 96 ? -21.063 -17.625 16.616 1.00 70.44 96 PRO A N 1
ATOM 752 C CA . PRO A 1 96 ? -20.847 -16.191 16.454 1.00 70.44 96 PRO A CA 1
ATOM 753 C C . PRO A 1 96 ? -19.890 -15.872 15.295 1.00 70.44 96 PRO A C 1
ATOM 755 O O . PRO A 1 96 ? -18.741 -16.318 15.263 1.00 70.44 96 PRO A O 1
ATOM 758 N N . TYR A 1 97 ? -20.328 -14.991 14.398 1.00 71.44 97 TYR A N 1
ATOM 759 C CA . TYR A 1 97 ? -19.545 -14.494 13.265 1.00 71.44 97 TYR A CA 1
ATOM 760 C C . TYR A 1 97 ? -19.311 -12.991 13.363 1.00 71.44 97 TYR A C 1
ATOM 762 O O . TYR A 1 97 ? -20.187 -12.234 13.793 1.00 71.44 97 TYR A O 1
ATOM 770 N N . ALA A 1 98 ? -18.135 -12.557 12.912 1.00 72.12 98 ALA A N 1
ATOM 771 C CA . ALA A 1 98 ? -17.859 -11.158 12.628 1.00 72.12 98 ALA A CA 1
ATOM 772 C C . ALA A 1 98 ? -18.419 -10.789 11.250 1.00 72.12 98 ALA A C 1
ATOM 774 O O . ALA A 1 98 ? -18.261 -11.538 10.282 1.00 72.12 98 ALA A O 1
ATOM 775 N N . ILE A 1 99 ? -19.044 -9.619 11.161 1.00 68.88 99 ILE A N 1
ATOM 776 C CA . ILE A 1 99 ? -19.585 -9.083 9.910 1.00 68.88 99 ILE A CA 1
ATOM 777 C C . ILE A 1 99 ? -19.106 -7.660 9.688 1.00 68.88 99 ILE A C 1
ATOM 779 O O . ILE A 1 99 ? -19.032 -6.877 10.636 1.00 68.88 99 ILE A O 1
ATOM 783 N N . ASP A 1 100 ? -18.834 -7.305 8.440 1.00 75.25 100 ASP A N 1
ATOM 784 C CA . ASP A 1 100 ? -18.766 -5.904 8.050 1.00 75.25 100 ASP A CA 1
ATOM 785 C C . ASP A 1 100 ? -20.194 -5.348 8.029 1.00 75.25 100 ASP A C 1
ATOM 787 O O . ASP A 1 100 ? -21.074 -5.840 7.325 1.00 75.25 100 ASP A O 1
ATOM 791 N N . ILE A 1 101 ? -20.439 -4.334 8.850 1.00 83.75 101 ILE A N 1
ATOM 792 C CA . ILE A 1 101 ? -21.750 -3.708 9.026 1.00 83.75 101 ILE A CA 1
ATOM 793 C C . ILE A 1 101 ? -22.177 -2.973 7.751 1.00 83.75 101 ILE A C 1
ATOM 795 O O . ILE A 1 101 ? -23.373 -2.823 7.501 1.00 83.75 101 ILE A O 1
ATOM 799 N N . ASP A 1 102 ? -21.218 -2.522 6.945 1.00 82.50 102 ASP A N 1
ATOM 800 C CA . ASP A 1 102 ? -21.481 -1.640 5.810 1.00 82.50 102 ASP A CA 1
ATOM 801 C C . ASP A 1 102 ? -21.804 -2.425 4.547 1.00 82.50 102 ASP A C 1
ATOM 803 O O . ASP A 1 102 ? -22.632 -1.998 3.740 1.00 82.50 102 ASP A O 1
ATOM 807 N N . THR A 1 103 ? -21.189 -3.594 4.402 1.00 79.44 103 THR A N 1
ATOM 808 C CA . THR A 1 103 ? -21.368 -4.484 3.251 1.00 79.44 103 THR A CA 1
ATOM 809 C C . THR A 1 103 ? -22.225 -5.710 3.567 1.00 79.44 103 THR A C 1
ATOM 811 O O . THR A 1 103 ? -22.672 -6.387 2.642 1.00 79.44 103 THR A O 1
ATOM 814 N N . ALA A 1 104 ? -22.482 -5.987 4.852 1.00 82.00 104 ALA A N 1
ATOM 815 C CA . ALA A 1 104 ? -23.047 -7.241 5.354 1.00 82.00 104 ALA A CA 1
ATOM 816 C C . ALA A 1 104 ? -22.208 -8.487 4.997 1.00 82.00 104 ALA A C 1
ATOM 818 O O . ALA A 1 104 ? -22.713 -9.611 5.045 1.00 82.00 104 ALA A O 1
ATOM 819 N N . GLU A 1 105 ? -20.932 -8.302 4.641 1.00 72.50 105 GLU A N 1
ATOM 820 C CA . GLU A 1 105 ? -20.008 -9.395 4.357 1.00 72.50 105 GLU A CA 1
ATOM 821 C C . GLU A 1 105 ? -19.651 -10.146 5.644 1.00 72.50 105 GLU A C 1
ATOM 823 O O . GLU A 1 105 ? -19.339 -9.547 6.676 1.00 72.50 105 GLU A O 1
ATOM 828 N N . VAL A 1 106 ? -19.679 -11.479 5.580 1.00 68.06 106 VAL A N 1
ATOM 829 C CA . VAL A 1 106 ? -19.210 -12.336 6.671 1.00 68.06 106 VAL A CA 1
ATOM 830 C C . VAL A 1 106 ? -17.686 -12.357 6.648 1.00 68.06 106 VAL A C 1
ATOM 832 O O . VAL A 1 106 ? -17.083 -12.899 5.726 1.00 68.06 106 VAL A O 1
ATOM 835 N N . LEU A 1 107 ? -17.066 -11.793 7.684 1.00 61.28 107 LEU A N 1
ATOM 836 C CA . LEU A 1 107 ? -15.608 -11.694 7.805 1.00 61.28 107 LEU A CA 1
ATOM 837 C C . LEU A 1 107 ? -14.980 -12.961 8.404 1.00 61.28 107 LEU A C 1
ATOM 839 O O . LEU A 1 107 ? -13.778 -13.184 8.265 1.00 61.28 107 LEU A O 1
ATOM 843 N N . GLY A 1 108 ? -15.783 -13.787 9.081 1.00 58.50 108 GLY A N 1
ATOM 844 C CA . GLY A 1 108 ? -15.384 -15.106 9.571 1.00 58.50 108 GLY A CA 1
ATOM 845 C C . GLY A 1 108 ? -15.905 -15.442 10.967 1.00 58.50 108 GLY A C 1
ATOM 846 O O . GLY A 1 108 ? -16.525 -14.618 11.644 1.00 58.50 108 GLY A O 1
ATOM 847 N N . GLU A 1 109 ? -15.643 -16.680 11.379 1.00 58.81 109 GLU A N 1
ATOM 848 C CA . GLU A 1 109 ? -15.977 -17.211 12.705 1.00 58.81 109 GLU A CA 1
ATOM 849 C C . GLU A 1 109 ? -15.124 -16.569 13.799 1.00 58.81 109 GLU A C 1
ATOM 851 O O . GLU A 1 109 ? -13.912 -16.381 13.650 1.00 58.81 109 GLU A O 1
ATOM 856 N N . MET A 1 110 ? -15.749 -16.277 14.938 1.00 56.75 110 MET A N 1
ATOM 857 C CA . MET A 1 110 ? -15.054 -15.760 16.113 1.00 56.75 110 MET A CA 1
ATOM 858 C C . MET A 1 110 ? -14.541 -16.905 16.994 1.00 56.75 110 MET A C 1
ATOM 860 O O . MET A 1 110 ? -15.198 -17.315 17.948 1.00 56.75 110 MET A O 1
ATOM 864 N N . ASN A 1 111 ? -13.327 -17.384 16.716 1.00 47.72 111 ASN A N 1
ATOM 865 C CA . ASN A 1 111 ? -12.665 -18.406 17.537 1.00 47.72 111 ASN A CA 1
ATOM 866 C C . ASN A 1 111 ? -12.056 -17.810 18.830 1.00 47.72 111 ASN A C 1
ATOM 868 O O . ASN A 1 111 ? -11.662 -16.645 18.866 1.00 47.72 111 ASN A O 1
ATOM 872 N N . GLU A 1 112 ? -11.935 -18.612 19.902 1.00 40.22 112 GLU A N 1
ATOM 873 C CA . GLU A 1 112 ? -11.581 -18.214 21.291 1.00 40.22 112 GLU A CA 1
ATOM 874 C C . GLU A 1 112 ? -10.271 -17.401 21.489 1.00 40.22 112 GLU A C 1
ATOM 876 O O . GLU A 1 112 ? -9.990 -16.922 22.592 1.00 40.22 112 GLU A O 1
ATOM 881 N N . ILE A 1 113 ? -9.456 -17.198 20.452 1.00 35.75 113 ILE A N 1
ATOM 882 C CA . ILE A 1 113 ? -8.104 -16.624 20.526 1.00 35.75 113 ILE A CA 1
ATOM 883 C C . ILE A 1 113 ? -8.138 -15.119 20.201 1.00 35.75 113 ILE A C 1
ATOM 885 O O . ILE A 1 113 ? -7.625 -14.685 19.174 1.00 35.75 113 ILE A O 1
ATOM 889 N N . ALA A 1 114 ? -8.753 -14.297 21.058 1.00 40.84 114 ALA A N 1
ATOM 890 C CA . ALA A 1 114 ? -8.936 -12.867 20.742 1.00 40.84 114 ALA A CA 1
ATOM 891 C C . ALA A 1 114 ? -8.430 -11.858 21.790 1.00 40.84 114 ALA A C 1
ATOM 893 O O . ALA A 1 114 ? -8.470 -10.661 21.539 1.00 40.84 114 ALA A O 1
ATOM 894 N N . THR A 1 115 ? -7.928 -12.268 22.959 1.00 36.47 115 THR A N 1
ATOM 895 C CA . THR A 1 115 ? -7.728 -11.299 24.068 1.00 36.47 115 THR A CA 1
ATOM 896 C C . THR A 1 115 ? -6.395 -11.406 24.799 1.00 36.47 115 THR A C 1
ATOM 898 O O . THR A 1 115 ? -6.172 -10.742 25.813 1.00 36.47 115 THR A O 1
ATOM 901 N N . THR A 1 116 ? -5.466 -12.229 24.307 1.00 31.41 116 THR A N 1
ATOM 902 C CA . THR A 1 116 ? -4.170 -12.400 24.969 1.00 31.41 116 THR A CA 1
ATOM 903 C C . THR A 1 116 ? -3.184 -11.332 24.503 1.00 31.41 116 THR A C 1
ATOM 905 O O . THR A 1 116 ? -2.850 -11.265 23.320 1.00 31.41 116 THR A O 1
ATOM 908 N N . ALA A 1 117 ? -2.685 -10.519 25.440 1.00 34.56 117 ALA A N 1
ATOM 909 C CA . ALA A 1 117 ? -1.574 -9.607 25.186 1.00 34.56 117 ALA A CA 1
ATOM 910 C C . ALA A 1 117 ? -0.386 -10.371 24.566 1.00 34.56 117 ALA A C 1
ATOM 912 O O . ALA A 1 117 ? -0.085 -11.499 24.967 1.00 34.56 117 ALA A O 1
ATOM 913 N N . TYR A 1 118 ? 0.251 -9.768 23.558 1.00 37.03 118 TYR A N 1
ATOM 914 C CA . TYR A 1 118 ? 1.274 -10.381 22.694 1.00 37.03 118 TYR A CA 1
ATOM 915 C C . TYR A 1 118 ? 2.410 -11.082 23.463 1.00 37.03 118 TYR A C 1
ATOM 917 O O . TYR A 1 118 ? 2.945 -12.097 23.030 1.00 37.03 118 TYR A O 1
ATOM 925 N N . ASP A 1 119 ? 2.759 -10.573 24.641 1.00 34.81 119 ASP A N 1
ATOM 926 C CA . ASP A 1 119 ? 3.785 -11.102 25.540 1.00 34.81 119 ASP A CA 1
ATOM 927 C C . ASP A 1 119 ? 3.405 -12.415 26.251 1.00 34.81 119 ASP A C 1
ATOM 929 O O . ASP A 1 119 ? 4.260 -13.044 26.873 1.00 34.81 119 ASP A O 1
ATOM 933 N N . ARG A 1 120 ? 2.146 -12.855 26.147 1.00 36.44 120 ARG A N 1
ATOM 934 C CA . ARG A 1 120 ? 1.635 -14.109 26.728 1.00 36.44 120 ARG A CA 1
ATOM 935 C C . ARG A 1 120 ? 1.236 -15.155 25.687 1.00 36.44 120 ARG A C 1
ATOM 937 O O . ARG A 1 120 ? 0.711 -16.205 26.056 1.00 36.44 120 ARG A O 1
ATOM 944 N N . TRP A 1 121 ? 1.487 -14.897 24.406 1.00 40.00 121 TRP A N 1
ATOM 945 C CA . TRP A 1 121 ? 1.298 -15.902 23.365 1.00 40.00 121 TRP A CA 1
ATOM 946 C C . TRP A 1 121 ? 2.305 -17.032 23.574 1.00 40.00 121 TRP A C 1
ATOM 948 O O . TRP A 1 121 ? 3.512 -16.796 23.667 1.00 40.00 121 TRP A O 1
ATOM 958 N N . LYS A 1 122 ? 1.822 -18.276 23.670 1.00 39.78 122 LYS A N 1
ATOM 959 C CA . LYS A 1 122 ? 2.731 -19.427 23.690 1.00 39.78 122 LYS A CA 1
ATOM 960 C C . LYS A 1 122 ? 3.519 -19.464 22.365 1.00 39.78 122 LYS A C 1
ATOM 962 O O . LYS A 1 122 ? 2.957 -19.112 21.327 1.00 39.78 122 LYS A O 1
ATOM 967 N N . PRO A 1 123 ? 4.787 -19.912 22.365 1.00 38.84 123 PRO A N 1
ATOM 968 C CA . PRO A 1 123 ? 5.640 -19.937 21.168 1.00 38.84 123 PRO A CA 1
ATOM 969 C C . PRO A 1 123 ? 5.032 -20.661 19.953 1.00 38.84 123 PRO A C 1
ATOM 971 O O . PRO A 1 123 ? 5.306 -20.293 18.812 1.00 38.84 123 PRO A O 1
ATOM 974 N N . GLU A 1 124 ? 4.177 -21.653 20.204 1.00 39.19 124 GLU A N 1
ATOM 975 C CA . GLU A 1 124 ? 3.405 -22.414 19.210 1.00 39.19 124 GLU A CA 1
ATOM 976 C C . GLU A 1 124 ? 2.378 -21.578 18.416 1.00 39.19 124 GLU A C 1
ATOM 978 O O . GLU A 1 124 ? 1.988 -21.978 17.323 1.00 39.19 124 GLU A O 1
ATOM 983 N N . TYR A 1 125 ? 2.008 -20.390 18.912 1.00 37.94 125 TYR A N 1
ATOM 984 C CA . TYR A 1 125 ? 1.150 -19.410 18.226 1.00 37.94 125 TYR A CA 1
ATOM 985 C C . TYR A 1 125 ? 1.956 -18.277 17.569 1.00 37.94 125 TYR A C 1
ATOM 987 O O . TYR A 1 125 ? 1.388 -17.299 17.090 1.00 37.94 125 TYR A O 1
ATOM 995 N N . SER A 1 126 ? 3.292 -18.372 17.555 1.00 33.28 126 SER A N 1
ATOM 996 C CA . SER A 1 126 ? 4.141 -17.386 16.885 1.00 33.28 126 SER A CA 1
ATOM 997 C C . SER A 1 126 ? 4.140 -17.561 15.359 1.00 33.28 126 SER A C 1
ATOM 999 O O . SER A 1 126 ? 3.737 -18.591 14.822 1.00 33.28 126 SER A O 1
ATOM 1001 N N . TYR A 1 127 ? 4.606 -16.514 14.674 1.00 34.53 127 TYR A N 1
ATOM 1002 C CA . TYR A 1 127 ? 4.515 -16.190 13.239 1.00 34.53 127 TYR A CA 1
ATOM 1003 C C . TYR A 1 127 ? 4.925 -17.253 12.193 1.00 34.53 127 TYR A C 1
ATOM 1005 O O . TYR A 1 127 ? 4.953 -16.941 11.005 1.00 34.53 127 TYR A O 1
ATOM 1013 N N . THR A 1 128 ? 5.267 -18.473 12.594 1.00 33.88 128 THR A N 1
ATOM 1014 C CA . THR A 1 128 ? 5.708 -19.569 11.718 1.00 33.88 128 THR A CA 1
ATOM 1015 C C . THR A 1 128 ? 4.648 -20.656 11.496 1.00 33.88 128 THR A C 1
ATOM 1017 O O . THR A 1 128 ? 4.950 -21.653 10.849 1.00 33.88 128 THR A O 1
ATOM 1020 N N . SER A 1 129 ? 3.432 -20.501 12.031 1.00 30.52 129 SER A N 1
ATOM 1021 C CA . SER A 1 129 ? 2.357 -21.509 11.970 1.00 30.52 129 SER A CA 1
ATOM 1022 C C . SER A 1 129 ? 1.194 -21.060 11.056 1.00 30.52 129 SER A C 1
ATOM 1024 O O . SER A 1 129 ? 1.023 -19.851 10.882 1.00 30.52 129 SER A O 1
ATOM 1026 N N . PRO A 1 130 ? 0.367 -21.969 10.486 1.00 34.09 130 PRO A N 1
ATOM 1027 C CA . PRO A 1 130 ? -0.647 -21.685 9.453 1.00 34.09 130 PRO A CA 1
ATOM 1028 C C . PRO A 1 130 ? -1.773 -20.713 9.846 1.00 34.09 130 PRO A C 1
ATOM 1030 O O . PRO A 1 130 ? -2.626 -20.401 9.026 1.00 34.09 130 PRO A O 1
ATOM 1033 N N . MET A 1 131 ? -1.774 -20.174 11.066 1.00 35.50 131 MET A N 1
ATOM 1034 C CA . MET A 1 131 ? -2.768 -19.222 11.578 1.00 35.50 131 MET A CA 1
ATOM 1035 C C . MET A 1 131 ? -2.605 -17.790 11.028 1.00 35.50 131 MET A C 1
ATOM 1037 O O . MET A 1 131 ? -2.974 -16.820 11.688 1.00 35.50 131 MET A O 1
ATOM 1041 N N . LYS A 1 132 ? -2.080 -17.642 9.804 1.00 34.22 132 LYS A N 1
ATOM 1042 C CA . LYS A 1 132 ? -2.031 -16.363 9.070 1.00 34.22 132 LYS A CA 1
ATOM 1043 C C . LYS A 1 132 ? -3.444 -15.773 8.897 1.00 34.22 132 LYS A C 1
ATOM 1045 O O . LYS A 1 132 ? -3.592 -14.556 8.893 1.00 34.22 132 LYS A O 1
ATOM 1050 N N . GLU A 1 133 ? -4.460 -16.636 8.855 1.00 32.56 133 GLU A N 1
ATOM 1051 C CA . GLU A 1 133 ? -5.887 -16.286 8.860 1.00 32.56 133 GLU A CA 1
ATOM 1052 C C . GLU A 1 133 ? -6.355 -15.783 10.239 1.00 32.56 133 GLU A C 1
ATOM 1054 O O . GLU A 1 133 ? -7.039 -14.770 10.332 1.00 32.56 133 GLU A O 1
ATOM 1059 N N . ALA A 1 134 ? -5.899 -16.364 11.354 1.00 32.31 134 ALA A N 1
ATOM 1060 C CA . ALA A 1 134 ? -6.350 -15.959 12.693 1.00 32.31 134 ALA A CA 1
ATOM 1061 C C . ALA A 1 134 ? -5.925 -14.535 13.104 1.00 32.31 134 ALA A C 1
ATOM 1063 O O . ALA A 1 134 ? -6.559 -13.927 13.962 1.00 32.31 134 ALA A O 1
ATOM 1064 N N . ALA A 1 135 ? -4.890 -13.969 12.476 1.00 35.41 135 ALA A N 1
ATOM 1065 C CA . ALA A 1 135 ? -4.523 -12.562 12.666 1.00 35.41 135 ALA A CA 1
ATOM 1066 C C . ALA A 1 135 ? -5.547 -11.581 12.054 1.00 35.41 135 ALA A C 1
ATOM 1068 O O . ALA A 1 135 ? -5.531 -10.399 12.395 1.00 35.41 135 ALA A O 1
ATOM 1069 N N . TYR A 1 136 ? -6.420 -12.062 11.161 1.00 30.41 136 TYR A N 1
ATOM 1070 C CA . TYR A 1 136 ? -7.599 -11.345 10.667 1.00 30.41 136 TYR A CA 1
ATOM 1071 C C . TYR A 1 136 ? -8.865 -11.666 11.483 1.00 30.41 136 TYR A C 1
ATOM 1073 O O . TYR A 1 136 ? -9.734 -10.808 11.591 1.00 30.41 136 TYR A O 1
ATOM 1081 N N . HIS A 1 137 ? -8.947 -12.850 12.102 1.00 31.55 137 HIS A N 1
ATOM 1082 C CA . HIS A 1 137 ? -10.131 -13.315 12.850 1.00 31.55 137 HIS A CA 1
ATOM 1083 C C . HIS A 1 137 ? -10.088 -13.055 14.367 1.00 31.55 137 HIS A C 1
ATOM 1085 O O . HIS A 1 137 ? -11.074 -13.252 15.072 1.00 31.55 137 HIS A O 1
ATOM 1091 N N . GLY A 1 138 ? -8.956 -12.594 14.897 1.00 34.12 138 GLY A N 1
ATOM 1092 C CA . GLY A 1 138 ? -8.844 -12.134 16.273 1.00 34.12 138 GLY A CA 1
ATOM 1093 C C . GLY A 1 138 ? -9.044 -10.628 16.334 1.00 34.12 138 GLY A C 1
ATOM 1094 O O . GLY A 1 138 ? -8.174 -9.875 15.900 1.00 34.12 138 GLY A O 1
ATOM 1095 N N . PHE A 1 139 ? -10.137 -10.167 16.938 1.00 38.47 139 PHE A N 1
ATOM 1096 C CA . PHE A 1 139 ? -10.242 -8.804 17.463 1.00 38.47 139 PHE A CA 1
ATOM 1097 C C . PHE A 1 139 ? -9.223 -8.602 18.590 1.00 38.47 139 PHE A C 1
ATOM 1099 O O . PHE A 1 139 ? -9.563 -8.542 19.770 1.00 38.47 139 PHE A O 1
ATOM 1106 N N . VAL A 1 140 ? -7.941 -8.535 18.243 1.00 39.69 140 VAL A N 1
ATOM 1107 C CA . VAL A 1 140 ? -6.892 -8.229 19.199 1.00 39.69 140 VAL A CA 1
ATOM 1108 C C . VAL A 1 140 ? -7.054 -6.755 19.542 1.00 39.69 140 VAL A C 1
ATOM 1110 O O . VAL A 1 140 ? -6.655 -5.877 18.777 1.00 39.69 140 VAL A O 1
ATOM 1113 N N . PHE A 1 141 ? -7.630 -6.475 20.713 1.00 41.84 141 PHE A N 1
ATOM 1114 C CA . PHE A 1 141 ? -7.489 -5.185 21.388 1.00 41.84 141 PHE A CA 1
ATOM 1115 C C . PHE A 1 141 ? -6.020 -5.007 21.769 1.00 41.84 141 PHE A C 1
ATOM 1117 O O . PHE A 1 141 ? -5.595 -5.229 22.903 1.00 41.84 141 PHE A O 1
ATOM 1124 N N . GLY A 1 142 ? -5.209 -4.675 20.773 1.00 34.31 142 GLY A N 1
ATOM 1125 C CA . GLY A 1 142 ? -3.790 -4.448 20.923 1.00 34.31 142 GLY A CA 1
ATOM 1126 C C . GLY A 1 142 ? -3.559 -3.113 21.601 1.00 34.31 142 GLY A C 1
ATOM 1127 O O . GLY A 1 142 ? -3.397 -2.093 20.943 1.00 34.31 142 GLY A O 1
ATOM 1128 N N . SER A 1 143 ? -3.495 -3.127 22.928 1.00 31.72 143 SER A N 1
ATOM 1129 C CA . SER A 1 143 ? -2.677 -2.150 23.632 1.00 31.72 143 SER A CA 1
ATOM 1130 C C . SER A 1 143 ? -1.227 -2.624 23.658 1.00 31.72 143 SER A C 1
ATOM 1132 O O . SER A 1 143 ? -0.964 -3.804 23.913 1.00 31.72 143 SER A O 1
ATOM 1134 N N . PRO A 1 144 ? -0.277 -1.735 23.343 1.00 41.47 144 PRO A N 1
ATOM 1135 C CA . PRO A 1 144 ? 1.079 -2.104 22.979 1.00 41.47 144 PRO A CA 1
ATOM 1136 C C . PRO A 1 144 ? 1.900 -2.645 24.152 1.00 41.47 144 PRO A C 1
ATOM 1138 O O . PRO A 1 144 ? 1.951 -2.064 25.236 1.00 41.47 144 PRO A O 1
ATOM 1141 N N . SER A 1 145 ? 2.698 -3.675 23.866 1.00 32.09 145 SER A N 1
ATOM 1142 C CA . SER A 1 145 ? 4.004 -3.806 24.510 1.00 32.09 145 SER A CA 1
ATOM 1143 C C . SER A 1 145 ? 4.989 -2.863 23.801 1.00 32.09 145 SER A C 1
ATOM 1145 O O . SER A 1 145 ? 5.168 -2.995 22.587 1.00 32.09 145 SER A O 1
ATOM 1147 N N . PRO A 1 146 ? 5.704 -1.974 24.518 1.00 34.81 146 PRO A N 1
ATOM 1148 C CA . PRO A 1 146 ? 6.766 -1.128 23.954 1.00 34.81 146 PRO A CA 1
ATOM 1149 C C . PRO A 1 146 ? 7.960 -1.914 23.382 1.00 34.81 146 PRO A C 1
ATOM 1151 O O . PRO A 1 146 ? 8.902 -1.320 22.868 1.00 34.81 146 PRO A O 1
ATOM 1154 N N . ARG A 1 147 ? 7.971 -3.246 23.539 1.00 32.22 147 ARG A N 1
ATOM 1155 C CA . ARG A 1 147 ? 9.066 -4.140 23.140 1.00 32.22 147 ARG A CA 1
ATOM 1156 C C . ARG A 1 147 ? 8.857 -4.799 21.773 1.00 32.22 147 ARG A C 1
ATOM 1158 O O . ARG A 1 147 ? 9.728 -5.552 21.346 1.00 32.22 147 ARG A O 1
ATOM 1165 N N . SER A 1 148 ? 7.732 -4.556 21.095 1.00 35.38 148 SER A N 1
ATOM 1166 C CA . SER A 1 148 ? 7.537 -5.050 19.728 1.00 35.38 148 SER A CA 1
ATOM 1167 C C . SER A 1 148 ? 8.279 -4.157 18.737 1.00 35.38 148 SER A C 1
ATOM 1169 O O . SER A 1 148 ? 8.008 -2.965 18.638 1.00 35.38 148 SER A O 1
ATOM 1171 N N . SER A 1 149 ? 9.210 -4.741 17.987 1.00 28.02 149 SER A N 1
ATOM 1172 C CA . SER A 1 149 ? 9.939 -4.083 16.897 1.00 28.02 149 SER A CA 1
ATOM 1173 C C . SER A 1 149 ? 9.158 -4.031 15.578 1.00 28.02 149 SER A C 1
ATOM 1175 O O . SER A 1 149 ? 9.704 -3.597 14.566 1.00 28.02 149 SER A O 1
ATOM 1177 N N . ARG A 1 150 ? 7.902 -4.497 15.558 1.00 39.38 150 ARG A N 1
ATOM 1178 C CA . ARG A 1 150 ? 7.052 -4.500 14.364 1.00 39.38 150 ARG A CA 1
ATOM 1179 C C . ARG A 1 150 ? 6.104 -3.309 14.409 1.00 39.38 150 ARG A C 1
ATOM 1181 O O . ARG A 1 150 ? 5.375 -3.150 15.385 1.00 39.38 150 ARG A O 1
ATOM 1188 N N . THR A 1 151 ? 6.124 -2.487 13.362 1.00 41.31 151 THR A N 1
ATOM 1189 C CA . THR A 1 151 ? 5.086 -1.489 13.089 1.00 41.31 151 THR A CA 1
ATOM 1190 C C . THR A 1 151 ? 3.762 -2.229 12.946 1.00 41.31 151 THR A C 1
ATOM 1192 O O . THR A 1 151 ? 3.568 -2.950 11.972 1.00 41.31 151 THR A O 1
ATOM 1195 N N . PHE A 1 152 ? 2.890 -2.114 13.947 1.00 53.62 152 PHE A N 1
ATOM 1196 C CA . PHE A 1 152 ? 1.516 -2.580 13.825 1.00 53.62 152 PHE A CA 1
ATOM 1197 C C . PHE A 1 152 ? 0.742 -1.541 13.016 1.00 53.62 152 PHE A C 1
ATOM 1199 O O . PHE A 1 152 ? 0.762 -0.353 13.324 1.00 53.62 152 PHE A O 1
ATOM 1206 N N . ASP A 1 153 ? 0.118 -2.000 11.947 1.00 61.66 153 ASP A N 1
ATOM 1207 C CA . ASP A 1 153 ? -0.731 -1.241 11.037 1.00 61.66 153 ASP A CA 1
ATOM 1208 C C . ASP A 1 153 ? -2.212 -1.351 11.414 1.00 61.66 153 ASP A C 1
ATOM 1210 O O . ASP A 1 153 ? -2.991 -0.481 11.045 1.00 61.66 153 ASP A O 1
ATOM 1214 N N . LYS A 1 154 ? -2.609 -2.361 12.194 1.00 67.94 154 LYS A N 1
ATOM 1215 C CA . LYS A 1 154 ? -4.010 -2.616 12.551 1.00 67.94 154 LYS A CA 1
ATOM 1216 C C . LYS A 1 154 ? -4.375 -2.178 13.969 1.00 67.94 154 LYS A C 1
ATOM 1218 O O . LYS A 1 154 ? -3.677 -2.501 14.929 1.00 67.94 154 LYS A O 1
ATOM 1223 N N . TRP A 1 155 ? -5.517 -1.509 14.094 1.00 73.44 155 TRP A N 1
ATOM 1224 C CA . TRP A 1 155 ? -6.074 -0.980 15.339 1.00 73.44 155 TRP A CA 1
ATOM 1225 C C . TRP A 1 155 ? -7.568 -1.295 15.447 1.00 73.44 155 TRP A C 1
ATOM 1227 O O . TRP A 1 155 ? -8.268 -1.306 14.441 1.00 73.44 155 TRP A O 1
ATOM 1237 N N . VAL A 1 156 ? -8.070 -1.515 16.666 1.00 76.31 156 VAL A N 1
ATOM 1238 C CA . VAL A 1 156 ? -9.483 -1.848 16.925 1.00 76.31 156 VAL A CA 1
ATOM 1239 C C . VAL A 1 156 ? -10.038 -0.936 18.006 1.00 76.31 156 VAL A C 1
ATOM 1241 O O . VAL A 1 156 ? -9.652 -1.062 19.162 1.00 76.31 156 VAL A O 1
ATOM 1244 N N . LEU A 1 157 ? -10.975 -0.058 17.663 1.00 81.50 157 LEU A N 1
ATOM 1245 C CA . LEU A 1 157 ? -11.636 0.834 18.618 1.00 81.50 157 LEU A CA 1
ATOM 1246 C C . LEU A 1 157 ? -13.102 0.413 18.824 1.00 81.50 157 LEU A C 1
ATOM 1248 O O . LEU A 1 157 ? -13.775 0.101 17.845 1.00 81.50 157 LEU A O 1
ATOM 1252 N N . PRO A 1 158 ? -13.640 0.420 20.057 1.00 84.38 158 PRO A N 1
ATOM 1253 C CA . PRO A 1 158 ? -15.071 0.218 20.293 1.00 84.38 158 PRO A CA 1
ATOM 1254 C C . PRO A 1 158 ? -15.903 1.341 19.673 1.00 84.38 158 PRO A C 1
ATOM 1256 O O . PRO A 1 158 ? -15.486 2.491 19.687 1.00 84.38 158 PRO A O 1
ATOM 1259 N N . LEU A 1 159 ? -17.094 1.012 19.178 1.00 88.44 159 LEU A N 1
ATOM 1260 C CA . LEU A 1 159 ? -18.109 1.968 18.722 1.00 88.44 159 LEU A CA 1
ATOM 1261 C C . LEU A 1 159 ? -19.383 1.859 19.564 1.00 88.44 159 LEU A C 1
ATOM 1263 O O . LEU A 1 159 ? -19.935 2.876 19.976 1.00 88.44 159 LEU A O 1
ATOM 1267 N N . THR A 1 160 ? -19.825 0.636 19.866 1.00 89.62 160 THR A N 1
ATOM 1268 C CA . THR A 1 160 ? -21.002 0.353 20.707 1.00 89.62 160 THR A CA 1
ATOM 1269 C C . THR A 1 160 ? -20.772 -0.872 21.594 1.00 89.62 160 THR A C 1
ATOM 1271 O O . THR A 1 160 ? -19.754 -1.558 21.486 1.00 89.62 160 THR A O 1
ATOM 1274 N N . GLY A 1 161 ? -21.727 -1.156 22.482 1.00 86.69 161 GLY A N 1
ATOM 1275 C CA . GLY A 1 161 ? -21.759 -2.376 23.286 1.00 86.69 161 GLY A CA 1
ATOM 1276 C C . GLY A 1 161 ? -21.405 -2.177 24.764 1.00 86.69 161 GLY A C 1
ATOM 1277 O O . GLY A 1 161 ? -21.112 -1.062 25.213 1.00 86.69 161 GLY A O 1
ATOM 1278 N N . PRO A 1 162 ? -21.418 -3.268 25.550 1.00 79.62 162 PRO A N 1
ATOM 1279 C CA . PRO A 1 162 ? -21.295 -3.207 27.007 1.00 79.62 162 PRO A CA 1
ATOM 1280 C C . PRO A 1 162 ? -19.925 -2.692 27.474 1.00 79.62 162 PRO A C 1
ATOM 1282 O O . PRO A 1 162 ? -19.820 -2.118 28.560 1.00 79.62 162 PRO A O 1
ATOM 1285 N N . ALA A 1 163 ? -18.887 -2.791 26.636 1.00 75.94 163 ALA A N 1
ATOM 1286 C CA . ALA A 1 163 ? -17.569 -2.228 26.923 1.00 75.94 163 ALA A CA 1
ATOM 1287 C C . ALA A 1 163 ? -17.582 -0.720 27.180 1.00 75.94 163 ALA A C 1
ATOM 1289 O O . ALA A 1 163 ? -16.802 -0.231 28.001 1.00 75.94 163 ALA A O 1
ATOM 1290 N N . LEU A 1 164 ? -18.532 0.012 26.596 1.00 84.19 164 LEU A N 1
ATOM 1291 C CA . LEU A 1 164 ? -18.678 1.449 26.816 1.00 84.19 164 LEU A CA 1
ATOM 1292 C C . LEU A 1 164 ? -19.140 1.819 28.232 1.00 84.19 164 LEU A C 1
ATOM 1294 O O . LEU A 1 164 ? -19.191 2.997 28.572 1.00 84.19 164 LEU A O 1
ATOM 1298 N N . GLN A 1 165 ? -19.429 0.858 29.109 1.00 82.00 165 GLN A N 1
ATOM 1299 C CA . GLN A 1 165 ? -19.613 1.157 30.531 1.00 82.00 165 GLN A CA 1
ATOM 1300 C C . GLN A 1 165 ? -18.310 1.652 31.184 1.00 82.00 165 GLN A C 1
ATOM 1302 O O . GLN A 1 165 ? -18.346 2.413 32.153 1.00 82.00 165 GLN A O 1
ATOM 1307 N N . HIS A 1 166 ? -17.146 1.280 30.639 1.00 80.00 166 HIS A N 1
ATOM 1308 C CA . HIS A 1 166 ? -15.855 1.724 31.149 1.00 80.00 166 HIS A CA 1
ATOM 1309 C C . HIS A 1 166 ? -15.404 3.039 30.491 1.00 80.00 166 HIS A C 1
ATOM 1311 O O . HIS A 1 166 ? -15.378 3.176 29.267 1.00 80.00 166 HIS A O 1
ATOM 1317 N N . ALA A 1 167 ? -14.951 4.005 31.298 1.00 83.06 167 ALA A N 1
ATOM 1318 C CA . ALA A 1 167 ? -14.565 5.337 30.818 1.00 83.06 167 ALA A CA 1
ATOM 1319 C C . ALA A 1 167 ? -13.455 5.321 29.749 1.00 83.06 167 ALA A C 1
ATOM 1321 O O . ALA A 1 167 ? -13.487 6.126 28.822 1.00 83.06 167 ALA A O 1
ATOM 1322 N N . ALA A 1 168 ? -12.502 4.386 29.843 1.00 76.69 168 ALA A N 1
ATOM 1323 C CA . ALA A 1 168 ? -11.453 4.245 28.833 1.00 76.69 168 ALA A CA 1
ATOM 1324 C C . ALA A 1 168 ? -12.011 3.863 27.450 1.00 76.69 168 ALA A C 1
ATOM 1326 O O . ALA A 1 168 ? -11.569 4.436 26.459 1.00 76.69 168 ALA A O 1
ATOM 1327 N N . PHE A 1 169 ? -12.998 2.962 27.392 1.00 79.75 169 PHE A N 1
ATOM 1328 C CA . PHE A 1 169 ? -13.628 2.551 26.137 1.00 79.75 169 PHE A CA 1
ATOM 1329 C C . PHE A 1 169 ? -14.572 3.614 25.588 1.00 79.75 169 PHE A C 1
ATOM 1331 O O . PHE A 1 169 ? -14.608 3.798 24.379 1.00 79.75 169 PHE A O 1
ATOM 1338 N N . ARG A 1 170 ? -15.254 4.389 26.446 1.00 87.06 170 ARG A N 1
ATOM 1339 C CA . ARG A 1 170 ? -16.022 5.564 25.986 1.00 87.06 170 ARG A CA 1
ATOM 1340 C C . ARG A 1 170 ? -15.149 6.571 25.254 1.00 87.06 170 ARG A C 1
ATOM 1342 O O . ARG A 1 170 ? -15.472 6.940 24.137 1.00 87.06 170 ARG A O 1
ATOM 1349 N N . ARG A 1 171 ? -14.004 6.937 25.835 1.00 87.75 171 ARG A N 1
ATOM 1350 C CA . ARG A 1 171 ? -13.035 7.837 25.189 1.00 87.75 171 ARG A CA 1
ATOM 1351 C C . ARG A 1 171 ? -12.543 7.284 23.847 1.00 87.75 171 ARG A C 1
ATOM 1353 O O . ARG A 1 171 ? -12.396 8.032 22.889 1.00 87.75 171 ARG A O 1
ATOM 1360 N N . GLN A 1 172 ? -12.278 5.979 23.773 1.00 86.50 172 GLN A N 1
ATOM 1361 C CA . GLN A 1 172 ? -11.877 5.334 22.520 1.00 86.50 172 GLN A CA 1
ATOM 1362 C C . GLN A 1 172 ? -13.003 5.345 21.476 1.00 86.50 172 GLN A C 1
ATOM 1364 O O . GLN A 1 172 ? -12.718 5.545 20.301 1.00 86.50 172 GLN A O 1
ATOM 1369 N N . ALA A 1 173 ? -14.261 5.199 21.898 1.00 91.56 173 ALA A N 1
ATOM 1370 C CA . ALA A 1 173 ? -15.424 5.270 21.018 1.00 91.56 173 ALA A CA 1
ATOM 1371 C C . ALA A 1 173 ? -15.742 6.685 20.532 1.00 91.56 173 ALA A C 1
ATOM 1373 O O . ALA A 1 173 ? -16.084 6.872 19.365 1.00 91.56 173 ALA A O 1
ATOM 1374 N N . GLU A 1 174 ? -15.566 7.692 21.387 1.00 95.00 174 GLU A N 1
ATOM 1375 C CA . GLU A 1 174 ? -15.608 9.102 20.990 1.00 95.00 174 GLU A CA 1
ATOM 1376 C C . GLU A 1 174 ? -14.547 9.377 19.917 1.00 95.00 174 GLU A C 1
ATOM 1378 O O . GLU A 1 174 ? -14.863 9.917 18.860 1.00 95.00 174 GLU A O 1
ATOM 1383 N N . PHE A 1 175 ? -13.315 8.900 20.126 1.00 94.06 175 PHE A N 1
ATOM 1384 C CA . PHE A 1 175 ? -12.244 9.026 19.138 1.00 94.06 175 PHE A CA 1
ATOM 1385 C C . PHE A 1 175 ? -12.545 8.274 17.831 1.00 94.06 175 PHE A C 1
ATOM 1387 O O . PHE A 1 175 ? -12.326 8.816 16.753 1.00 94.06 175 PHE A O 1
ATOM 1394 N N . ALA A 1 176 ? -13.083 7.052 17.900 1.00 91.88 176 ALA A N 1
ATOM 1395 C CA . ALA A 1 176 ? -13.503 6.296 16.718 1.00 91.88 176 ALA A CA 1
ATOM 1396 C C . ALA A 1 176 ? -14.603 7.022 15.929 1.00 91.88 176 ALA A C 1
ATOM 1398 O O . ALA A 1 176 ? -14.567 7.065 14.701 1.00 91.88 176 ALA A O 1
ATOM 1399 N N . THR A 1 177 ? -15.546 7.648 16.635 1.00 95.62 177 THR A N 1
ATOM 1400 C CA . THR A 1 177 ? -16.585 8.488 16.028 1.00 95.62 177 THR A CA 1
ATOM 1401 C C . THR A 1 177 ? -15.969 9.708 15.348 1.00 95.62 177 THR A C 1
ATOM 1403 O O . THR A 1 177 ? -16.342 10.039 14.227 1.00 95.62 177 THR A O 1
ATOM 1406 N N . ASP A 1 178 ? -14.991 10.359 15.979 1.00 96.75 178 ASP A N 1
ATOM 1407 C CA . ASP A 1 178 ? -14.285 11.488 15.376 1.00 96.75 178 ASP A CA 1
ATOM 1408 C C . ASP A 1 178 ? -13.489 11.084 14.123 1.00 96.75 178 ASP A C 1
ATOM 1410 O O . ASP A 1 178 ? -13.443 11.867 13.175 1.00 96.75 178 ASP A O 1
ATOM 1414 N N . ILE A 1 179 ? -12.928 9.869 14.066 1.00 94.38 179 ILE A N 1
ATOM 1415 C CA . ILE A 1 179 ? -12.324 9.319 12.838 1.00 94.38 179 ILE A CA 1
ATOM 1416 C C . ILE A 1 179 ? -13.380 9.170 11.741 1.00 94.38 179 ILE A C 1
ATOM 1418 O O . ILE A 1 179 ? -13.187 9.686 10.647 1.00 94.38 179 ILE A O 1
ATOM 1422 N N . LEU A 1 180 ? -14.510 8.517 12.033 1.00 93.44 180 LEU A N 1
ATOM 1423 C CA . LEU A 1 180 ? -15.591 8.310 11.057 1.00 93.44 180 LEU A CA 1
ATOM 1424 C C . LEU A 1 180 ? -16.201 9.624 10.544 1.00 93.44 180 LEU A C 1
ATOM 1426 O O . LEU A 1 180 ? -16.727 9.672 9.437 1.00 93.44 180 LEU A O 1
ATOM 1430 N N . LEU A 1 181 ? -16.137 10.690 11.345 1.00 94.81 181 LEU A N 1
ATOM 1431 C CA . LEU A 1 181 ? -16.596 12.034 10.984 1.00 94.81 181 LEU A CA 1
ATOM 1432 C C . LEU A 1 181 ? -15.513 12.898 10.313 1.00 94.81 181 LEU A C 1
ATOM 1434 O O . LEU A 1 181 ? -15.751 14.085 10.090 1.00 94.81 181 LEU A O 1
ATOM 1438 N N . GLY A 1 182 ? -14.327 12.351 10.041 1.00 93.88 182 GLY A N 1
ATOM 1439 C CA . GLY A 1 182 ? -13.222 13.061 9.392 1.00 93.88 182 GLY A CA 1
ATOM 1440 C C . GLY A 1 182 ? -12.589 14.172 10.234 1.00 93.88 182 GLY A C 1
ATOM 1441 O O . GLY A 1 182 ? -12.051 15.146 9.711 1.00 93.88 182 GLY A O 1
ATOM 1442 N N . LYS A 1 183 ? -12.663 14.073 11.565 1.00 96.38 183 LYS A N 1
ATOM 1443 C CA . LYS A 1 183 ? -12.146 15.094 12.493 1.00 96.38 183 LYS A CA 1
ATOM 1444 C C . LYS A 1 183 ? -10.732 14.816 12.993 1.00 96.38 183 LYS A C 1
ATOM 1446 O O . LYS A 1 183 ? -10.208 15.611 13.770 1.00 96.38 183 LYS A O 1
ATOM 1451 N N . VAL A 1 184 ? -10.118 13.701 12.595 1.00 94.81 184 VAL A N 1
ATOM 1452 C CA . VAL A 1 184 ? -8.775 13.296 13.036 1.00 94.81 184 VAL A CA 1
ATOM 1453 C C . VAL A 1 184 ? -7.773 13.533 11.899 1.00 94.81 184 VAL A C 1
ATOM 1455 O O . VAL A 1 184 ? -7.635 12.675 11.026 1.00 94.81 184 VAL A O 1
ATOM 1458 N N . PRO A 1 185 ? -7.021 14.658 11.899 1.00 93.75 185 PRO A N 1
ATOM 1459 C CA . PRO A 1 185 ? -6.228 15.076 10.737 1.00 93.75 185 PRO A CA 1
ATOM 1460 C C . PRO A 1 185 ? -5.163 14.068 10.298 1.00 93.75 185 PRO A C 1
ATOM 1462 O O . PRO A 1 185 ? -4.856 13.971 9.112 1.00 93.75 185 PRO A O 1
ATOM 1465 N N . ALA A 1 186 ? -4.598 13.309 11.242 1.00 89.88 186 ALA A N 1
ATOM 1466 C CA . ALA A 1 186 ? -3.596 12.289 10.942 1.00 89.88 186 ALA A CA 1
ATOM 1467 C C . ALA A 1 186 ? -4.168 11.139 10.091 1.00 89.88 186 ALA A C 1
ATOM 1469 O O . ALA A 1 186 ? -3.476 10.633 9.213 1.00 89.88 186 ALA A O 1
ATOM 1470 N N . ILE A 1 187 ? -5.434 10.764 10.314 1.00 89.50 187 ILE A N 1
ATOM 1471 C CA . ILE A 1 187 ? -6.121 9.739 9.519 1.00 89.50 187 ILE A CA 1
ATOM 1472 C C . ILE A 1 187 ? -6.585 10.326 8.183 1.00 89.50 187 ILE A C 1
ATOM 1474 O O . ILE A 1 187 ? -6.326 9.725 7.145 1.00 89.50 187 ILE A O 1
ATOM 1478 N N . GLU A 1 188 ? -7.149 11.538 8.184 1.00 91.12 188 GLU A N 1
ATOM 1479 C CA . GLU A 1 188 ? -7.567 12.232 6.954 1.00 91.12 188 GLU A CA 1
ATOM 1480 C C . GLU A 1 188 ? -6.411 12.447 5.973 1.00 91.12 188 GLU A C 1
ATOM 1482 O O . GLU A 1 188 ? -6.557 12.253 4.769 1.00 91.12 188 GLU A O 1
ATOM 1487 N N . THR A 1 189 ? -5.227 12.794 6.483 1.00 89.88 189 THR A N 1
ATOM 1488 C CA . THR A 1 189 ? -4.020 12.929 5.655 1.00 89.88 189 THR A CA 1
ATOM 1489 C C . THR A 1 189 ? -3.675 11.610 4.970 1.00 89.88 189 THR A C 1
ATOM 1491 O O . THR A 1 189 ? -3.287 11.598 3.803 1.00 89.88 189 THR A O 1
ATOM 1494 N N . LEU A 1 190 ? -3.814 10.493 5.685 1.00 84.88 190 LEU A N 1
ATOM 1495 C CA . LEU A 1 190 ? -3.499 9.175 5.157 1.00 84.88 190 LEU A CA 1
ATOM 1496 C C . LEU A 1 190 ? -4.539 8.725 4.114 1.00 84.88 190 LEU A C 1
ATOM 1498 O O . LEU A 1 190 ? -4.144 8.259 3.047 1.00 84.88 190 LEU A O 1
ATOM 1502 N N . LEU A 1 191 ? -5.831 8.964 4.365 1.00 85.44 191 LEU A N 1
ATOM 1503 C CA . LEU A 1 191 ? -6.917 8.719 3.406 1.00 85.44 191 LEU A CA 1
ATOM 1504 C C . LEU A 1 191 ? -6.769 9.571 2.135 1.00 85.44 191 LEU A C 1
ATOM 1506 O O . LEU A 1 191 ? -6.926 9.069 1.025 1.00 85.44 191 LEU A O 1
ATOM 1510 N N . ALA A 1 192 ? -6.387 10.844 2.261 1.00 87.12 192 ALA A N 1
ATOM 1511 C CA . ALA A 1 192 ? -6.136 11.705 1.105 1.00 87.12 192 ALA A CA 1
ATOM 1512 C C . ALA A 1 192 ? -4.989 11.177 0.223 1.00 87.12 192 ALA A C 1
ATOM 1514 O O . ALA A 1 192 ? -5.035 11.292 -1.003 1.00 87.12 192 ALA A O 1
ATOM 1515 N N . LEU A 1 193 ? -3.971 10.555 0.831 1.00 83.50 193 LEU A N 1
ATOM 1516 C CA . LEU A 1 193 ? -2.882 9.916 0.094 1.00 83.50 193 LEU A CA 1
ATOM 1517 C C . LEU A 1 193 ? -3.330 8.658 -0.661 1.00 83.50 193 LEU A C 1
ATOM 1519 O O . LEU A 1 193 ? -2.638 8.277 -1.601 1.00 83.50 193 LEU A O 1
ATOM 1523 N N . ASP A 1 194 ? -4.434 7.998 -0.295 1.00 77.31 194 ASP A N 1
ATOM 1524 C CA . ASP A 1 194 ? -4.995 6.897 -1.094 1.00 77.31 194 ASP A CA 1
ATOM 1525 C C . ASP A 1 194 ? -5.591 7.401 -2.413 1.00 77.31 194 ASP A C 1
ATOM 1527 O O . ASP A 1 194 ? -5.327 6.806 -3.459 1.00 77.31 194 ASP A O 1
ATOM 1531 N N . THR A 1 195 ? -6.281 8.545 -2.401 1.00 79.19 195 THR A N 1
ATOM 1532 C CA . THR A 1 195 ? -6.781 9.193 -3.626 1.00 79.19 195 THR A CA 1
ATOM 1533 C C . THR A 1 195 ? -5.636 9.577 -4.559 1.00 79.19 195 THR A C 1
ATOM 1535 O O . THR A 1 195 ? -5.633 9.196 -5.728 1.00 79.19 195 THR A O 1
ATOM 1538 N N . VAL A 1 196 ? -4.609 10.256 -4.031 1.00 79.38 196 VAL A N 1
ATOM 1539 C CA . VAL A 1 196 ? -3.418 10.625 -4.820 1.00 79.38 196 VAL A CA 1
ATOM 1540 C C . VAL A 1 196 ? -2.716 9.375 -5.355 1.00 79.38 196 VAL A C 1
ATOM 1542 O O . VAL A 1 196 ? -2.198 9.371 -6.471 1.00 79.38 196 VAL A O 1
ATOM 1545 N N . ASN A 1 197 ? -2.696 8.290 -4.579 1.00 76.31 197 ASN A N 1
ATOM 1546 C CA . ASN A 1 197 ? -2.092 7.043 -5.015 1.00 76.31 197 ASN A CA 1
ATOM 1547 C C . ASN A 1 197 ? -2.852 6.394 -6.181 1.00 76.31 197 ASN A C 1
ATOM 1549 O O . ASN A 1 197 ? -2.205 5.919 -7.111 1.00 76.31 197 ASN A O 1
ATOM 1553 N N . ALA A 1 198 ? -4.187 6.415 -6.166 1.00 75.25 198 ALA A N 1
ATOM 1554 C CA . ALA A 1 198 ? -5.008 5.914 -7.268 1.00 75.25 198 ALA A CA 1
ATOM 1555 C C . ALA A 1 198 ? -4.791 6.721 -8.563 1.00 75.25 198 ALA A C 1
ATOM 1557 O O . ALA A 1 198 ? -4.660 6.143 -9.641 1.00 75.25 198 ALA A O 1
ATOM 1558 N N . GLU A 1 199 ? -4.670 8.048 -8.460 1.00 78.19 199 GLU A N 1
ATOM 1559 C CA . GLU A 1 199 ? -4.334 8.912 -9.603 1.00 78.19 199 GLU A CA 1
ATOM 1560 C C . GLU A 1 199 ? -2.937 8.610 -10.167 1.00 78.19 199 GLU A C 1
ATOM 1562 O O . GLU A 1 199 ? -2.735 8.615 -11.382 1.00 78.19 199 GLU A O 1
ATOM 1567 N N . ILE A 1 200 ? -1.962 8.331 -9.292 1.00 74.81 200 ILE A N 1
ATOM 1568 C CA . ILE A 1 200 ? -0.626 7.892 -9.712 1.00 74.81 200 ILE A CA 1
ATOM 1569 C C . ILE A 1 200 ? -0.714 6.536 -10.413 1.00 74.81 200 ILE A C 1
ATOM 1571 O O . ILE A 1 200 ? -0.139 6.407 -11.478 1.00 74.81 200 ILE A O 1
ATOM 1575 N N . GLU A 1 201 ? -1.425 5.546 -9.866 1.00 75.31 201 GLU A N 1
ATOM 1576 C CA . GLU A 1 201 ? -1.576 4.220 -10.497 1.00 75.31 201 GLU A CA 1
ATOM 1577 C C . GLU A 1 201 ? -2.128 4.330 -11.927 1.00 75.31 201 GLU A C 1
ATOM 1579 O O . GLU A 1 201 ? -1.569 3.744 -12.851 1.00 75.31 201 GLU A O 1
ATOM 1584 N N . GLN A 1 202 ? -3.156 5.153 -12.138 1.00 75.62 202 GLN A N 1
ATOM 1585 C CA . GLN A 1 202 ? -3.758 5.327 -13.459 1.00 75.62 202 GLN A CA 1
ATOM 1586 C C . GLN A 1 202 ? -2.828 6.033 -14.463 1.00 75.62 202 GLN A C 1
ATOM 1588 O O . GLN A 1 202 ? -2.797 5.685 -15.646 1.00 75.62 202 GLN A O 1
ATOM 1593 N N . GLU A 1 203 ? -2.070 7.036 -14.013 1.00 77.31 203 GLU A N 1
ATOM 1594 C CA . GLU A 1 203 ? -1.083 7.712 -14.860 1.00 77.31 203 GLU A CA 1
ATOM 1595 C C . GLU A 1 203 ? 0.139 6.820 -15.127 1.00 77.31 203 GLU A C 1
ATOM 1597 O O . GLU A 1 203 ? 0.656 6.816 -16.247 1.00 77.31 203 GLU A O 1
ATOM 1602 N N . ASP A 1 204 ? 0.567 6.036 -14.134 1.00 78.62 204 ASP A N 1
ATOM 1603 C CA . ASP A 1 204 ? 1.640 5.050 -14.252 1.00 78.62 204 ASP A CA 1
ATOM 1604 C C . ASP A 1 204 ? 1.294 4.046 -15.366 1.00 78.62 204 ASP A C 1
ATOM 1606 O O . ASP A 1 204 ? 2.090 3.882 -16.285 1.00 78.62 204 ASP A O 1
ATOM 1610 N N . ASP A 1 205 ? 0.082 3.478 -15.391 1.00 78.62 205 ASP A N 1
ATOM 1611 C CA . ASP A 1 205 ? -0.354 2.537 -16.439 1.00 78.62 205 ASP A CA 1
ATOM 1612 C C . ASP A 1 205 ? -0.237 3.125 -17.859 1.00 78.62 205 ASP A C 1
ATOM 1614 O O . ASP A 1 205 ? 0.246 2.475 -18.796 1.00 78.62 205 ASP A O 1
ATOM 1618 N N . ARG A 1 206 ? -0.639 4.391 -18.034 1.00 78.38 206 ARG A N 1
ATOM 1619 C CA . ARG A 1 206 ? -0.535 5.092 -19.323 1.00 78.38 206 ARG A CA 1
ATOM 1620 C C . ARG A 1 206 ? 0.921 5.316 -19.725 1.00 78.38 206 ARG A C 1
ATOM 1622 O O . ARG A 1 206 ? 1.285 5.131 -20.889 1.00 78.38 206 ARG A O 1
ATOM 1629 N N . GLN A 1 207 ? 1.745 5.743 -18.777 1.00 80.94 207 GLN A N 1
ATOM 1630 C CA . GLN A 1 207 ? 3.161 6.013 -18.993 1.00 80.94 207 GLN A CA 1
ATOM 1631 C C . GLN A 1 207 ? 3.955 4.726 -19.251 1.00 80.94 207 GLN A C 1
ATOM 1633 O O . GLN A 1 207 ? 4.851 4.705 -20.094 1.00 80.94 207 GLN A O 1
ATOM 1638 N N . GLU A 1 208 ? 3.577 3.623 -18.618 1.00 82.50 208 GLU A N 1
ATOM 1639 C CA . GLU A 1 208 ? 4.154 2.303 -18.851 1.00 82.50 208 GLU A CA 1
ATOM 1640 C C . GLU A 1 208 ? 3.889 1.785 -20.259 1.00 82.50 208 GLU A C 1
ATOM 1642 O O . GLU A 1 208 ? 4.786 1.198 -20.863 1.00 82.50 208 GLU A O 1
ATOM 1647 N N . ALA A 1 209 ? 2.700 2.027 -20.814 1.00 84.44 209 ALA A N 1
ATOM 1648 C CA . ALA A 1 209 ? 2.404 1.670 -22.198 1.00 84.44 209 ALA A CA 1
ATOM 1649 C C . ALA A 1 209 ? 3.329 2.404 -23.187 1.00 84.44 209 ALA A C 1
ATOM 1651 O O . ALA A 1 209 ? 3.817 1.801 -24.144 1.00 84.44 209 ALA A O 1
ATOM 1652 N N . LEU A 1 210 ? 3.628 3.684 -22.927 1.00 84.75 210 LEU A N 1
ATOM 1653 C CA . LEU A 1 210 ? 4.579 4.461 -23.731 1.00 84.75 210 LEU A CA 1
ATOM 1654 C C . LEU A 1 210 ? 5.998 3.896 -23.631 1.00 84.75 210 LEU A C 1
ATOM 1656 O O . LEU A 1 210 ? 6.676 3.769 -24.648 1.00 84.75 210 LEU A O 1
ATOM 1660 N N . VAL A 1 211 ? 6.438 3.532 -22.425 1.00 85.75 211 VAL A N 1
ATOM 1661 C CA . VAL A 1 211 ? 7.769 2.949 -22.213 1.00 85.75 211 VAL A CA 1
ATOM 1662 C C . VAL A 1 211 ? 7.885 1.583 -22.886 1.00 85.75 211 VAL A C 1
ATOM 1664 O O . VAL A 1 211 ? 8.875 1.334 -23.566 1.00 85.75 211 VAL A O 1
ATOM 1667 N N . ARG A 1 212 ? 6.870 0.718 -22.768 1.00 86.75 212 ARG A N 1
ATOM 1668 C CA . ARG A 1 212 ? 6.847 -0.582 -23.457 1.00 86.75 212 ARG A CA 1
ATOM 1669 C C . ARG A 1 212 ? 6.950 -0.426 -24.970 1.00 86.75 212 ARG A C 1
ATOM 1671 O O . ARG A 1 212 ? 7.769 -1.100 -25.577 1.00 86.75 212 ARG A O 1
ATOM 1678 N N . ALA A 1 213 ? 6.214 0.517 -25.559 1.00 88.12 213 ALA A N 1
ATOM 1679 C CA . ALA A 1 213 ? 6.307 0.783 -26.993 1.00 88.12 213 ALA A CA 1
ATOM 1680 C C . ALA A 1 213 ? 7.724 1.207 -27.428 1.00 88.12 213 ALA A C 1
ATOM 1682 O O . ALA A 1 213 ? 8.161 0.857 -28.521 1.00 88.12 213 ALA A O 1
ATOM 1683 N N . VAL A 1 214 ? 8.451 1.943 -26.579 1.00 88.62 214 VAL A N 1
ATOM 1684 C CA . VAL A 1 214 ? 9.856 2.305 -26.835 1.00 88.62 214 VAL A CA 1
ATOM 1685 C C . VAL A 1 214 ? 10.790 1.105 -26.672 1.00 88.62 214 VAL A C 1
ATOM 1687 O O . VAL A 1 214 ? 11.716 0.963 -27.465 1.00 88.62 214 VAL A O 1
ATOM 1690 N N . ILE A 1 215 ? 10.546 0.226 -25.695 1.00 89.75 215 ILE A N 1
ATOM 1691 C CA . ILE A 1 215 ? 11.293 -1.033 -25.553 1.00 89.75 215 ILE A CA 1
ATOM 1692 C C . ILE A 1 215 ? 11.108 -1.894 -26.811 1.00 89.75 215 ILE A C 1
ATOM 1694 O O . ILE A 1 215 ? 12.098 -2.359 -27.364 1.00 89.75 215 ILE A O 1
ATOM 1698 N N . ASP A 1 216 ? 9.878 -2.051 -27.305 1.00 90.38 216 ASP A N 1
ATOM 1699 C CA . ASP A 1 216 ? 9.584 -2.852 -28.502 1.00 90.38 216 ASP A CA 1
ATOM 1700 C C . ASP A 1 216 ? 10.272 -2.287 -29.759 1.00 90.38 216 ASP A C 1
ATOM 1702 O O . ASP A 1 216 ? 10.846 -3.029 -30.558 1.00 90.38 216 ASP A O 1
ATOM 1706 N N . GLU A 1 217 ? 10.274 -0.960 -29.919 1.00 89.81 217 GLU A N 1
ATOM 1707 C CA . GLU A 1 217 ? 11.001 -0.284 -30.999 1.00 89.81 217 GLU A CA 1
ATOM 1708 C C . GLU A 1 217 ? 12.520 -0.469 -30.868 1.00 89.81 217 GLU A C 1
ATOM 1710 O O . GLU A 1 217 ? 13.199 -0.726 -31.864 1.00 89.81 217 GLU A O 1
ATOM 1715 N N . ALA A 1 218 ? 13.053 -0.400 -29.643 1.00 88.69 218 ALA A N 1
ATOM 1716 C CA . ALA A 1 218 ? 14.469 -0.626 -29.378 1.00 88.69 218 ALA A CA 1
ATOM 1717 C C . ALA A 1 218 ? 14.871 -2.070 -29.684 1.00 88.69 218 ALA A C 1
ATOM 1719 O O . ALA A 1 218 ? 15.920 -2.278 -30.280 1.00 88.69 218 ALA A O 1
ATOM 1720 N N . VAL A 1 219 ? 14.032 -3.060 -29.367 1.00 91.56 219 VAL A N 1
ATOM 1721 C CA . VAL A 1 219 ? 14.265 -4.469 -29.729 1.00 91.56 219 VAL A CA 1
ATOM 1722 C C . VAL A 1 219 ? 14.286 -4.662 -31.244 1.00 91.56 219 VAL A C 1
ATOM 1724 O O . VAL A 1 219 ? 15.130 -5.399 -31.751 1.00 91.56 219 VAL A O 1
ATOM 1727 N N . ALA A 1 220 ? 13.395 -3.987 -31.975 1.00 90.19 220 ALA A N 1
ATOM 1728 C CA . ALA A 1 220 ? 13.353 -4.068 -33.433 1.00 90.19 220 ALA A CA 1
ATOM 1729 C C . ALA A 1 220 ? 14.609 -3.478 -34.102 1.00 90.19 220 ALA A C 1
ATOM 1731 O O . ALA A 1 220 ? 14.991 -3.923 -35.183 1.00 90.19 220 ALA A O 1
ATOM 1732 N N . GLN A 1 221 ? 15.245 -2.484 -33.473 1.00 92.06 221 GLN A N 1
ATOM 1733 C CA . GLN A 1 221 ? 16.440 -1.821 -34.000 1.00 92.06 221 GLN A CA 1
ATOM 1734 C C . GLN A 1 221 ? 17.757 -2.413 -33.467 1.00 92.06 221 GLN A C 1
ATOM 1736 O O . GLN A 1 221 ? 18.756 -2.445 -34.186 1.00 92.06 221 GLN A O 1
ATOM 1741 N N . TYR A 1 222 ? 17.766 -2.878 -32.221 1.00 92.12 222 TYR A N 1
ATOM 1742 C CA . TYR A 1 222 ? 18.930 -3.376 -31.494 1.00 92.12 222 TYR A CA 1
ATOM 1743 C C . TYR A 1 222 ? 18.627 -4.771 -30.947 1.00 92.12 222 TYR A C 1
ATOM 1745 O O . TYR A 1 222 ? 18.292 -4.937 -29.775 1.00 92.12 222 TYR A O 1
ATOM 1753 N N . VAL A 1 223 ? 18.740 -5.788 -31.804 1.00 93.12 223 VAL A N 1
ATOM 1754 C CA . VAL A 1 223 ? 18.428 -7.180 -31.449 1.00 93.12 223 VAL A CA 1
ATOM 1755 C C . VAL A 1 223 ? 19.349 -7.651 -30.308 1.00 93.12 223 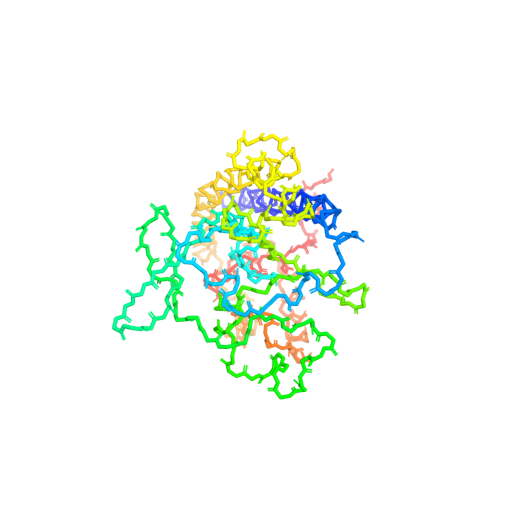VAL A C 1
ATOM 1757 O O . VAL A 1 223 ? 20.547 -7.826 -30.537 1.00 93.12 223 VAL A O 1
ATOM 1760 N N . PRO A 1 224 ? 18.848 -7.898 -29.079 1.00 93.75 224 PRO A N 1
ATOM 1761 C CA . PRO A 1 224 ? 19.721 -8.079 -27.909 1.00 93.75 224 PRO A CA 1
ATOM 1762 C C . PRO A 1 224 ? 20.700 -9.255 -28.013 1.00 93.75 224 PRO A C 1
ATOM 1764 O O . PRO A 1 224 ? 21.846 -9.155 -27.574 1.00 93.75 224 PRO A O 1
ATOM 1767 N N . ALA A 1 225 ? 20.289 -10.345 -28.665 1.00 93.56 225 ALA A N 1
ATOM 1768 C CA . ALA A 1 225 ? 21.144 -11.510 -28.890 1.00 93.56 225 ALA A CA 1
ATOM 1769 C C . ALA A 1 225 ? 22.341 -11.224 -29.819 1.00 93.56 225 ALA A C 1
ATOM 1771 O O . ALA A 1 225 ? 23.369 -11.888 -29.698 1.00 93.56 225 ALA A O 1
ATOM 1772 N N . GLU A 1 226 ? 22.232 -10.240 -30.718 1.00 95.25 226 GLU A N 1
ATOM 1773 C CA . GLU A 1 226 ? 23.330 -9.825 -31.604 1.00 95.25 226 GLU A CA 1
ATOM 1774 C C . GLU A 1 226 ? 24.350 -8.938 -30.877 1.00 95.25 226 GLU A C 1
ATOM 1776 O O . GLU A 1 226 ? 25.525 -8.921 -31.242 1.00 95.25 226 GLU A O 1
ATOM 1781 N N . TRP A 1 227 ? 23.914 -8.232 -29.829 1.00 95.06 227 TRP A N 1
ATOM 1782 C CA . TRP A 1 227 ? 24.754 -7.329 -29.042 1.00 95.06 227 TRP A CA 1
ATOM 1783 C C . TRP A 1 227 ? 25.470 -8.030 -27.885 1.00 95.06 227 TRP A C 1
ATOM 1785 O O . TRP A 1 227 ? 26.671 -7.837 -27.706 1.00 95.06 227 TRP A O 1
ATOM 1795 N N . ASP A 1 228 ? 24.758 -8.841 -27.096 1.00 95.69 228 ASP A N 1
ATOM 1796 C CA . ASP A 1 228 ? 25.351 -9.606 -25.993 1.00 95.69 228 ASP A CA 1
ATOM 1797 C C . ASP A 1 228 ? 24.497 -10.840 -25.643 1.00 95.69 228 ASP A C 1
ATOM 1799 O O . ASP A 1 228 ? 23.660 -10.820 -24.738 1.00 95.69 228 ASP A O 1
ATOM 1803 N N . ALA A 1 229 ? 24.735 -11.949 -26.349 1.00 95.69 229 ALA A N 1
ATOM 1804 C CA . ALA A 1 229 ? 24.053 -13.226 -26.112 1.00 95.69 229 ALA A CA 1
ATOM 1805 C C . ALA A 1 229 ? 24.247 -13.775 -24.684 1.00 95.69 229 ALA A C 1
ATOM 1807 O O . ALA A 1 229 ? 23.382 -14.474 -24.155 1.00 95.69 229 ALA A O 1
ATOM 1808 N N . GLU A 1 230 ? 25.370 -13.454 -24.040 1.00 95.44 230 GLU A N 1
ATOM 1809 C CA . GLU A 1 230 ? 25.629 -13.884 -22.669 1.00 95.44 230 GLU A CA 1
ATOM 1810 C C . GLU A 1 230 ? 24.812 -13.055 -21.672 1.00 95.44 230 GLU A C 1
ATOM 1812 O O . GLU A 1 230 ? 24.280 -13.608 -20.713 1.00 95.44 230 GLU A O 1
ATOM 1817 N N . LEU A 1 231 ? 24.637 -11.753 -21.914 1.00 95.88 231 LEU A N 1
ATOM 1818 C CA . LEU A 1 231 ? 23.705 -10.934 -21.138 1.00 95.88 231 LEU A CA 1
ATOM 1819 C C . LEU A 1 231 ? 22.262 -11.422 -21.287 1.00 95.88 231 LEU A C 1
ATOM 1821 O O . LEU A 1 231 ? 21.562 -11.494 -20.279 1.00 95.88 231 LEU A O 1
ATOM 1825 N N . VAL A 1 232 ? 21.837 -11.813 -22.496 1.00 96.06 232 VAL A N 1
ATOM 1826 C CA . VAL A 1 232 ? 20.515 -12.431 -22.701 1.00 96.06 232 VAL A CA 1
ATOM 1827 C C . VAL A 1 232 ? 20.356 -13.650 -21.794 1.00 96.06 232 VAL A C 1
ATOM 1829 O O . VAL A 1 232 ? 19.431 -13.695 -20.988 1.00 96.06 232 VAL A O 1
ATOM 1832 N N . ARG A 1 233 ? 21.319 -14.579 -21.828 1.00 95.44 233 ARG A N 1
ATOM 1833 C CA . ARG A 1 233 ? 21.309 -15.791 -20.995 1.00 95.44 233 ARG A CA 1
ATOM 1834 C C . ARG A 1 233 ? 21.258 -15.483 -19.494 1.00 95.44 233 ARG A C 1
ATOM 1836 O O . ARG A 1 233 ? 20.548 -16.156 -18.744 1.00 95.44 233 ARG A O 1
ATOM 1843 N N . LEU A 1 234 ? 22.020 -14.490 -19.032 1.00 93.50 234 LEU A N 1
ATOM 1844 C CA . LEU A 1 234 ? 22.010 -14.066 -17.627 1.00 93.50 234 LEU A CA 1
ATOM 1845 C C . LEU A 1 234 ? 20.640 -13.493 -17.239 1.00 93.50 234 LEU A C 1
ATOM 1847 O O . LEU A 1 234 ? 20.076 -13.870 -16.216 1.00 93.50 234 LEU A O 1
ATOM 1851 N N . MET A 1 235 ? 20.069 -12.627 -18.076 1.00 93.12 235 MET A N 1
ATOM 1852 C CA . MET A 1 235 ? 18.765 -12.020 -17.813 1.00 93.12 235 MET A CA 1
ATOM 1853 C C . MET A 1 235 ? 17.622 -13.039 -17.875 1.00 93.12 235 MET A C 1
ATOM 1855 O O . MET A 1 235 ? 16.734 -12.976 -17.037 1.00 93.12 235 MET A O 1
ATOM 1859 N N . GLU A 1 236 ? 17.647 -14.013 -18.783 1.00 92.00 236 GLU A N 1
ATOM 1860 C CA . GLU A 1 236 ? 16.642 -15.0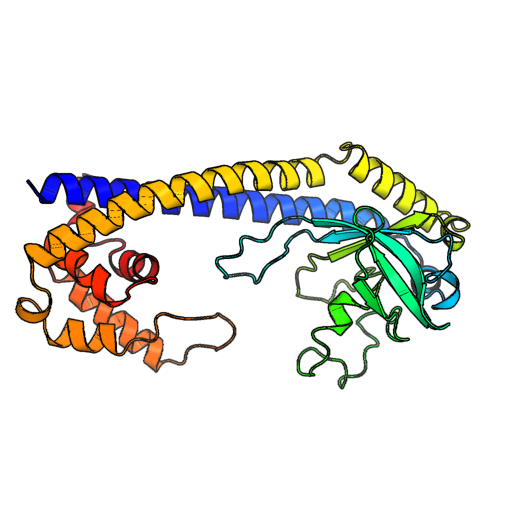89 -18.839 1.00 92.00 236 GLU A CA 1
ATOM 1861 C C . GLU A 1 236 ? 16.708 -16.036 -17.631 1.00 92.00 236 GLU A C 1
ATOM 1863 O O . GLU A 1 236 ? 15.692 -16.590 -17.219 1.00 92.00 236 GLU A O 1
ATOM 1868 N N . SER A 1 237 ? 17.897 -16.226 -17.051 1.00 89.31 237 SER A N 1
ATOM 1869 C CA . SER A 1 237 ? 18.104 -17.113 -15.895 1.00 89.31 237 SER A CA 1
ATOM 1870 C C . SER A 1 237 ? 17.994 -16.411 -14.538 1.00 89.31 237 SER A C 1
ATOM 1872 O O . SER A 1 237 ? 18.095 -17.065 -13.496 1.00 89.31 237 SER A O 1
ATOM 1874 N N . MET A 1 238 ? 17.793 -15.092 -14.525 1.00 86.38 238 MET A N 1
ATOM 1875 C CA . MET A 1 238 ? 17.523 -14.335 -13.310 1.00 86.38 238 MET A CA 1
ATOM 1876 C C . MET A 1 238 ? 16.068 -14.535 -12.876 1.00 86.38 238 MET A C 1
ATOM 1878 O O . MET A 1 238 ? 15.140 -14.381 -13.666 1.00 86.38 238 MET A O 1
ATOM 1882 N N . ASP A 1 239 ? 15.860 -14.830 -11.594 1.00 79.81 239 ASP A N 1
ATOM 1883 C CA . ASP A 1 239 ? 14.524 -14.781 -11.007 1.00 79.81 239 ASP A CA 1
ATOM 1884 C C . ASP A 1 239 ? 14.121 -13.321 -10.779 1.00 79.81 239 ASP A C 1
ATOM 1886 O O . ASP A 1 239 ? 14.556 -12.664 -9.829 1.00 79.81 239 ASP A O 1
ATOM 1890 N N . TRP A 1 240 ? 13.313 -12.795 -11.696 1.00 76.69 240 TRP A N 1
ATOM 1891 C CA . TRP A 1 240 ? 12.803 -11.433 -11.608 1.00 76.69 240 TRP A CA 1
ATOM 1892 C C . TRP A 1 240 ? 11.595 -11.298 -10.684 1.00 76.69 240 TRP A C 1
ATOM 1894 O O . TRP A 1 240 ? 11.278 -10.176 -10.305 1.00 76.69 240 TRP A O 1
ATOM 1904 N N . THR A 1 241 ? 10.923 -12.395 -10.316 1.00 66.38 241 THR A N 1
ATOM 1905 C CA . THR A 1 241 ? 9.629 -12.391 -9.601 1.00 66.38 241 THR A CA 1
ATOM 1906 C C . THR A 1 241 ? 9.746 -12.188 -8.090 1.00 66.38 241 THR A C 1
ATOM 1908 O O . THR A 1 241 ? 8.795 -12.427 -7.355 1.00 66.38 241 THR A O 1
ATOM 1911 N N . PHE A 1 242 ? 10.903 -11.703 -7.642 1.00 59.34 242 PHE A N 1
ATOM 1912 C CA . PHE A 1 242 ? 11.291 -11.543 -6.248 1.00 59.34 242 PHE A CA 1
ATOM 1913 C C . PHE A 1 242 ? 10.166 -11.017 -5.335 1.00 59.34 242 PHE A C 1
ATOM 1915 O O . PHE A 1 242 ? 9.834 -9.828 -5.353 1.00 59.34 242 PHE A O 1
ATOM 1922 N N . ASP A 1 243 ? 9.649 -11.905 -4.483 1.00 48.25 243 ASP A N 1
ATOM 1923 C CA . ASP A 1 243 ? 8.876 -11.566 -3.291 1.00 48.25 243 ASP A CA 1
ATOM 1924 C C . ASP A 1 243 ? 9.837 -11.548 -2.091 1.00 48.25 243 ASP A C 1
ATOM 1926 O O . ASP A 1 243 ? 10.602 -12.488 -1.868 1.00 48.25 243 ASP A O 1
ATOM 1930 N N . TYR A 1 244 ? 9.805 -10.479 -1.291 1.00 42.69 244 TYR A N 1
ATOM 1931 C CA . TYR A 1 244 ? 10.657 -10.282 -0.108 1.00 42.69 244 TYR A CA 1
ATOM 1932 C C . TYR A 1 244 ? 10.505 -11.386 0.966 1.00 42.69 244 TYR A C 1
ATOM 1934 O O . TYR A 1 244 ? 11.226 -11.371 1.970 1.00 42.69 244 TYR A O 1
ATOM 1942 N N . ALA A 1 245 ? 9.575 -12.326 0.774 1.00 38.34 245 ALA A N 1
ATOM 1943 C CA . ALA A 1 245 ? 9.398 -13.530 1.575 1.00 38.34 245 ALA A CA 1
ATOM 1944 C C . ALA A 1 245 ? 10.580 -1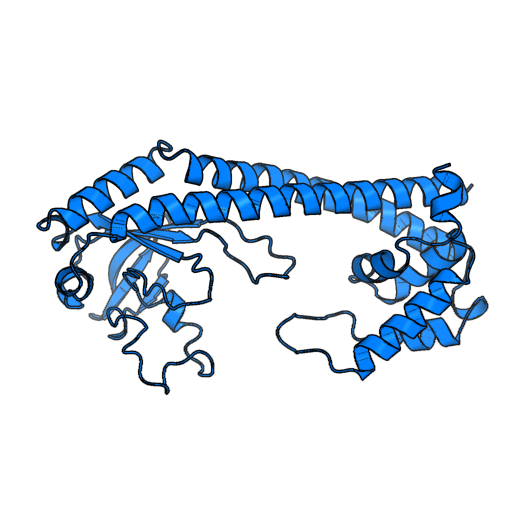4.517 1.470 1.00 38.34 245 ALA A C 1
ATOM 1946 O O . ALA A 1 245 ? 10.976 -15.088 2.491 1.00 38.34 245 ALA A O 1
ATOM 1947 N N . ASP A 1 246 ? 11.202 -14.650 0.294 1.00 50.78 246 ASP A N 1
ATOM 1948 C CA . ASP A 1 246 ? 12.338 -15.546 0.072 1.00 50.78 246 ASP A CA 1
ATOM 1949 C C . ASP A 1 246 ? 13.645 -14.752 0.130 1.00 50.78 246 ASP A C 1
ATOM 1951 O O . ASP A 1 246 ? 14.004 -13.999 -0.774 1.00 50.78 246 ASP A O 1
ATOM 1955 N N . ARG A 1 247 ? 14.379 -14.866 1.244 1.00 48.41 247 ARG A N 1
ATOM 1956 C CA . ARG A 1 247 ? 15.631 -14.116 1.434 1.00 48.41 247 ARG A CA 1
ATOM 1957 C C . ARG A 1 247 ? 16.639 -14.503 0.338 1.00 48.41 247 ARG A C 1
ATOM 1959 O O . ARG A 1 247 ? 17.086 -15.652 0.326 1.00 48.41 247 ARG A O 1
ATOM 1966 N N . PRO A 1 248 ? 17.067 -13.566 -0.528 1.00 59.31 248 PRO A N 1
ATOM 1967 C CA . PRO A 1 248 ? 17.968 -13.888 -1.621 1.00 59.31 248 PRO A CA 1
ATOM 1968 C C . PRO A 1 248 ? 19.347 -14.239 -1.059 1.00 59.31 248 PRO A C 1
ATOM 1970 O O . PRO A 1 248 ? 19.863 -13.573 -0.156 1.00 59.31 248 PRO A O 1
ATOM 1973 N N . ASN A 1 249 ? 19.948 -15.304 -1.587 1.00 65.06 249 ASN A N 1
ATOM 1974 C CA . ASN A 1 249 ? 21.300 -15.712 -1.217 1.00 65.06 249 ASN A CA 1
ATOM 1975 C C . ASN A 1 249 ? 22.356 -14.874 -1.971 1.00 65.06 249 ASN A C 1
ATOM 1977 O O . ASN A 1 249 ? 22.050 -14.079 -2.860 1.00 65.06 249 ASN A O 1
ATOM 1981 N N . SER A 1 250 ? 23.629 -15.045 -1.617 1.00 71.81 250 SER A N 1
ATOM 1982 C CA . SER A 1 250 ? 24.743 -14.308 -2.233 1.00 71.81 250 SER A CA 1
ATOM 1983 C C . SER A 1 250 ? 24.865 -14.516 -3.749 1.00 71.81 250 SER A C 1
ATOM 1985 O O . SER A 1 250 ? 25.367 -13.629 -4.439 1.00 71.81 250 SER A O 1
ATOM 1987 N N . ALA A 1 251 ? 24.384 -15.645 -4.282 1.00 75.62 251 ALA A N 1
ATOM 1988 C CA . ALA A 1 251 ? 24.430 -15.934 -5.712 1.00 75.62 251 ALA A CA 1
ATOM 1989 C C . ALA A 1 251 ? 23.488 -15.024 -6.515 1.00 75.62 251 ALA A C 1
ATOM 1991 O O . ALA A 1 251 ? 23.869 -14.580 -7.595 1.00 75.62 251 ALA A O 1
ATOM 1992 N N . PHE A 1 252 ? 22.317 -14.670 -5.970 1.00 81.56 252 PHE A N 1
ATOM 1993 C CA . PHE A 1 252 ? 21.400 -13.714 -6.604 1.00 81.56 252 PHE A CA 1
ATOM 1994 C C . PHE A 1 252 ? 22.065 -12.349 -6.819 1.00 81.56 252 PHE A C 1
ATOM 1996 O O . PHE A 1 252 ? 22.053 -11.815 -7.925 1.00 81.56 252 PHE A O 1
ATOM 2003 N N . TYR A 1 253 ? 22.697 -11.799 -5.776 1.00 81.56 253 TYR A N 1
ATOM 2004 C CA . TYR A 1 253 ? 23.362 -10.497 -5.869 1.00 81.56 253 TYR A CA 1
ATOM 2005 C C . TYR A 1 253 ? 24.553 -10.528 -6.828 1.00 81.56 253 TYR A C 1
ATOM 2007 O O . TYR A 1 253 ? 24.693 -9.623 -7.642 1.00 81.56 253 TYR A O 1
ATOM 2015 N N . ALA A 1 254 ? 25.353 -11.599 -6.809 1.00 83.88 254 ALA A N 1
ATOM 2016 C CA . ALA A 1 254 ? 26.445 -11.764 -7.765 1.00 83.88 254 ALA A CA 1
ATOM 2017 C C . ALA A 1 254 ? 25.939 -11.827 -9.218 1.00 83.88 254 ALA A C 1
ATOM 2019 O O . ALA A 1 254 ? 26.571 -11.269 -10.115 1.00 83.88 254 ALA A O 1
ATOM 2020 N N . HIS A 1 255 ? 24.800 -12.484 -9.450 1.00 85.38 255 HIS A N 1
ATOM 2021 C CA . HIS A 1 255 ? 24.172 -12.576 -10.765 1.00 85.38 255 HIS A CA 1
ATOM 2022 C C . HIS A 1 255 ? 23.635 -11.211 -11.226 1.00 85.38 255 HIS A C 1
ATOM 2024 O O . HIS A 1 255 ? 23.941 -10.757 -12.330 1.00 85.38 255 HIS A O 1
ATOM 2030 N N . ARG A 1 256 ? 22.930 -10.502 -10.339 1.00 89.12 256 ARG A N 1
ATOM 2031 C CA . ARG A 1 256 ? 22.455 -9.134 -10.571 1.00 89.12 256 ARG A CA 1
ATOM 2032 C C . ARG A 1 256 ? 23.606 -8.175 -10.897 1.00 89.12 256 ARG A C 1
ATOM 2034 O O . ARG A 1 256 ? 23.492 -7.402 -11.843 1.00 89.12 256 ARG A O 1
ATOM 2041 N N . ASP A 1 257 ? 24.712 -8.233 -10.157 1.00 90.06 257 ASP A N 1
ATOM 2042 C CA . ASP A 1 257 ? 25.873 -7.358 -10.371 1.00 90.06 257 ASP A CA 1
ATOM 2043 C C . ASP A 1 257 ? 26.538 -7.602 -11.738 1.00 90.06 257 ASP A C 1
ATOM 2045 O O . ASP A 1 257 ? 27.046 -6.669 -12.366 1.00 90.06 257 ASP A O 1
ATOM 2049 N N . GLN A 1 258 ? 26.535 -8.850 -12.224 1.00 93.31 258 GLN A N 1
ATOM 2050 C CA . GLN A 1 258 ? 27.025 -9.186 -13.565 1.00 93.31 258 GLN A CA 1
ATOM 2051 C C . GLN A 1 258 ? 26.131 -8.598 -14.659 1.00 93.31 258 GLN A C 1
ATOM 2053 O O . GLN A 1 258 ? 26.651 -8.006 -15.608 1.00 93.31 258 GLN A O 1
ATOM 2058 N N . ILE A 1 259 ? 24.810 -8.719 -14.502 1.00 93.50 259 ILE A N 1
ATOM 2059 C CA . ILE A 1 259 ? 23.818 -8.124 -15.408 1.00 93.50 259 ILE A CA 1
ATOM 2060 C C . ILE A 1 259 ? 23.976 -6.600 -15.429 1.00 93.50 259 ILE A C 1
ATOM 2062 O O . ILE A 1 259 ? 24.131 -6.014 -16.496 1.00 93.50 259 ILE A O 1
ATOM 2066 N N . GLU A 1 260 ? 24.028 -5.958 -14.257 1.00 93.88 260 GLU A N 1
ATOM 2067 C CA . GLU A 1 260 ? 24.187 -4.506 -14.125 1.00 93.88 260 GLU A CA 1
ATOM 2068 C C . GLU A 1 260 ? 25.467 -4.002 -14.810 1.00 93.88 260 GLU A C 1
ATOM 2070 O O . GLU A 1 260 ? 25.438 -3.009 -15.539 1.00 93.88 260 GLU A O 1
ATOM 2075 N N . ARG A 1 261 ? 26.594 -4.699 -14.621 1.00 93.62 261 ARG A N 1
ATOM 2076 C CA . ARG A 1 261 ? 27.871 -4.320 -15.240 1.00 93.62 261 ARG A CA 1
ATOM 2077 C C . ARG A 1 261 ? 27.823 -4.397 -16.764 1.00 93.62 261 ARG A C 1
ATOM 2079 O O . ARG A 1 261 ? 28.347 -3.500 -17.417 1.00 93.62 261 ARG A O 1
ATOM 2086 N N . ARG A 1 262 ? 27.234 -5.461 -17.316 1.00 95.38 262 ARG A N 1
ATOM 2087 C CA . ARG A 1 262 ? 27.115 -5.652 -18.769 1.00 95.38 262 ARG A CA 1
ATOM 2088 C C . ARG A 1 262 ? 26.163 -4.638 -19.387 1.00 95.38 262 ARG A C 1
ATOM 2090 O O . ARG A 1 262 ? 26.537 -3.986 -20.353 1.00 95.38 262 ARG A O 1
ATOM 2097 N N . LEU A 1 263 ? 25.002 -4.422 -18.767 1.00 93.56 263 LEU A N 1
ATOM 2098 C CA . LEU A 1 263 ? 24.053 -3.390 -19.185 1.00 93.56 263 LEU A CA 1
ATOM 2099 C C . LEU A 1 263 ? 24.708 -2.001 -19.248 1.00 93.56 263 LEU A C 1
ATOM 2101 O O . LEU A 1 263 ? 24.510 -1.287 -20.220 1.00 93.56 263 LEU A O 1
ATOM 2105 N N . LYS A 1 264 ? 25.535 -1.640 -18.256 1.00 90.94 264 LYS A N 1
ATOM 2106 C CA . LYS A 1 264 ? 26.244 -0.345 -18.200 1.00 90.94 264 LYS A CA 1
ATOM 2107 C C . LYS A 1 264 ? 27.420 -0.195 -19.168 1.00 90.94 264 LYS A C 1
ATOM 2109 O O . LYS A 1 264 ? 27.989 0.893 -19.251 1.00 90.94 264 LYS A O 1
ATOM 2114 N N . ALA A 1 265 ? 27.835 -1.276 -19.824 1.00 92.44 265 ALA A N 1
ATOM 2115 C CA . ALA A 1 265 ? 28.901 -1.259 -20.822 1.00 92.44 265 ALA A CA 1
ATOM 2116 C C . ALA A 1 265 ? 28.370 -1.044 -22.250 1.00 92.44 265 ALA A C 1
ATOM 2118 O O . ALA A 1 265 ? 29.161 -0.760 -23.149 1.00 92.44 265 ALA A O 1
ATOM 2119 N N . LEU A 1 266 ? 27.059 -1.193 -22.456 1.00 92.06 266 LEU A N 1
ATOM 2120 C CA . LEU A 1 266 ? 26.390 -0.954 -23.730 1.00 92.06 266 LEU A CA 1
ATOM 2121 C C . LEU A 1 266 ? 26.057 0.539 -23.890 1.00 92.06 266 LEU A C 1
ATOM 2123 O O . LEU A 1 266 ? 25.925 1.237 -22.885 1.00 92.06 266 LEU A O 1
ATOM 2127 N N . PRO A 1 267 ? 25.877 1.040 -25.124 1.00 90.75 267 PRO A N 1
ATOM 2128 C CA . PRO A 1 267 ? 25.192 2.312 -25.334 1.00 90.75 267 PRO A CA 1
ATOM 2129 C C . PRO A 1 267 ? 23.795 2.273 -24.703 1.00 90.75 267 PRO A C 1
ATOM 2131 O O . PRO A 1 267 ? 23.128 1.232 -24.735 1.00 90.75 267 PRO A O 1
ATOM 2134 N N . LEU A 1 268 ? 23.342 3.383 -24.121 1.00 85.94 268 LEU A N 1
ATOM 2135 C CA . LEU A 1 268 ? 22.088 3.425 -23.361 1.00 85.94 268 LEU A CA 1
ATOM 2136 C C . LEU A 1 268 ? 20.883 2.982 -24.203 1.00 85.94 268 LEU A C 1
ATOM 2138 O O . LEU A 1 268 ? 20.020 2.247 -23.719 1.00 85.94 268 LEU A O 1
ATOM 2142 N N . GLU A 1 269 ? 20.848 3.388 -25.468 1.00 84.12 269 GLU A N 1
ATOM 2143 C CA . GLU A 1 269 ? 19.805 3.031 -26.421 1.00 84.12 269 GLU A CA 1
ATOM 2144 C C . GLU A 1 269 ? 19.739 1.526 -26.710 1.00 84.12 269 GLU A C 1
ATOM 2146 O O . GLU A 1 269 ? 18.652 0.960 -26.830 1.00 84.12 269 GLU A O 1
ATOM 2151 N N . VAL A 1 270 ? 20.894 0.858 -26.719 1.00 90.44 270 VAL A N 1
ATOM 2152 C CA . VAL A 1 270 ? 20.998 -0.598 -26.860 1.00 90.44 270 VAL A CA 1
ATOM 2153 C C . VAL A 1 270 ? 20.574 -1.277 -25.561 1.00 90.44 270 VAL A C 1
ATOM 2155 O O . VAL A 1 270 ? 19.819 -2.246 -25.583 1.00 90.44 270 VAL A O 1
ATOM 2158 N N . ALA A 1 271 ? 21.015 -0.759 -24.412 1.00 91.25 271 ALA A N 1
ATOM 2159 C CA . ALA A 1 271 ? 20.703 -1.326 -23.104 1.00 91.25 271 ALA A CA 1
ATOM 2160 C C . ALA A 1 271 ? 19.189 -1.344 -22.809 1.00 91.25 271 ALA A C 1
ATOM 2162 O O . ALA A 1 271 ? 18.701 -2.251 -22.135 1.00 91.25 271 ALA A O 1
ATOM 2163 N N . ILE A 1 272 ? 18.424 -0.388 -23.352 1.00 89.31 272 ILE A N 1
ATOM 2164 C CA . ILE A 1 272 ? 16.956 -0.368 -23.250 1.00 89.31 272 ILE A CA 1
ATOM 2165 C C . ILE A 1 272 ? 16.309 -1.563 -23.950 1.00 89.31 272 ILE A C 1
ATOM 2167 O O . ILE A 1 272 ? 15.336 -2.106 -23.426 1.00 89.31 272 ILE A O 1
ATOM 2171 N N . ALA A 1 273 ? 16.853 -2.026 -25.079 1.00 91.56 273 ALA A N 1
ATOM 2172 C CA . ALA A 1 273 ? 16.314 -3.189 -25.780 1.00 91.56 273 ALA A CA 1
ATOM 2173 C C . ALA A 1 273 ? 16.351 -4.453 -24.903 1.00 91.56 273 ALA A C 1
ATOM 2175 O O . ALA A 1 273 ? 15.465 -5.297 -24.988 1.00 91.56 273 ALA A O 1
ATOM 2176 N N . PHE A 1 274 ? 17.315 -4.573 -23.985 1.00 94.25 274 PHE A N 1
ATOM 2177 C CA . PHE A 1 274 ? 17.401 -5.706 -23.055 1.00 94.25 274 PHE A CA 1
ATOM 2178 C C . PHE A 1 274 ? 16.288 -5.718 -21.994 1.00 94.25 274 PHE A C 1
ATOM 2180 O O . PHE A 1 274 ? 16.030 -6.761 -21.392 1.00 94.25 274 PHE A O 1
ATOM 2187 N N . LEU A 1 275 ? 15.572 -4.607 -21.783 1.00 91.00 275 LEU A N 1
ATOM 2188 C CA . LEU A 1 275 ? 14.469 -4.534 -20.818 1.00 91.00 275 LEU A CA 1
ATOM 2189 C C . LEU A 1 275 ? 13.252 -5.384 -21.218 1.00 91.00 275 LEU A C 1
ATOM 2191 O O . LEU A 1 275 ? 12.398 -5.621 -20.369 1.00 91.00 275 LEU A O 1
ATOM 2195 N N . HIS A 1 276 ? 13.173 -5.878 -22.459 1.00 91.25 276 HIS A N 1
ATOM 2196 C CA . HIS A 1 276 ? 12.094 -6.778 -22.883 1.00 91.25 276 HIS A CA 1
ATOM 2197 C C . HIS A 1 276 ? 12.192 -8.180 -22.248 1.00 91.25 276 HIS A C 1
ATOM 2199 O O . HIS A 1 276 ? 11.171 -8.815 -21.996 1.00 91.25 276 HIS A O 1
ATOM 2205 N N . ILE A 1 277 ? 13.412 -8.650 -21.957 1.00 91.69 277 ILE A N 1
ATOM 2206 C CA . ILE A 1 277 ? 13.715 -10.000 -21.448 1.00 91.69 277 ILE A CA 1
ATOM 2207 C C . ILE A 1 277 ? 13.010 -10.315 -20.114 1.00 91.69 277 ILE A C 1
ATOM 2209 O O . ILE A 1 277 ? 12.359 -11.353 -20.017 1.00 91.69 277 ILE A O 1
ATOM 2213 N N . PRO A 1 278 ? 13.048 -9.443 -19.086 1.00 86.12 278 PRO A N 1
ATOM 2214 C CA . PRO A 1 278 ? 12.309 -9.644 -17.831 1.00 86.12 278 PRO A CA 1
ATOM 2215 C C . PRO A 1 278 ? 10.777 -9.551 -17.977 1.00 86.12 278 PRO A C 1
ATOM 2217 O O . PRO A 1 278 ? 10.063 -9.624 -16.973 1.00 86.12 278 PRO A O 1
ATOM 2220 N N . ALA A 1 279 ? 10.251 -9.351 -19.191 1.00 84.38 279 ALA A N 1
ATOM 2221 C CA . ALA A 1 279 ? 8.831 -9.223 -19.495 1.00 84.38 279 ALA A CA 1
ATOM 2222 C C . ALA A 1 279 ? 8.132 -8.216 -18.568 1.00 84.38 279 ALA A C 1
ATOM 2224 O O . ALA A 1 279 ? 8.438 -7.032 -18.601 1.00 84.38 279 ALA A O 1
ATOM 2225 N N . HIS A 1 280 ? 7.203 -8.657 -17.714 1.00 76.44 280 HIS A N 1
ATOM 2226 C CA . HIS A 1 280 ? 6.453 -7.786 -16.803 1.00 76.44 280 HIS A CA 1
ATOM 2227 C C . HIS A 1 280 ? 7.315 -7.138 -15.701 1.00 76.44 280 HIS A C 1
ATOM 2229 O O . HIS A 1 280 ? 6.890 -6.143 -15.117 1.00 76.44 280 HIS A O 1
ATOM 2235 N N . MET A 1 281 ? 8.534 -7.637 -15.463 1.00 80.56 281 MET A N 1
ATOM 2236 C CA . MET A 1 281 ? 9.472 -7.126 -14.454 1.00 80.56 281 MET A CA 1
ATOM 2237 C C . MET A 1 281 ? 10.501 -6.129 -15.008 1.00 80.56 281 MET A C 1
ATOM 2239 O O . MET A 1 281 ? 11.464 -5.769 -14.326 1.00 80.56 281 MET A O 1
ATOM 2243 N N . TRP A 1 282 ? 10.286 -5.620 -16.224 1.00 83.44 282 TRP A N 1
ATOM 2244 C CA . TRP A 1 282 ? 11.161 -4.653 -16.895 1.00 83.44 282 TRP A CA 1
ATOM 2245 C C . TRP A 1 282 ? 11.494 -3.411 -16.048 1.00 83.44 282 TRP A C 1
ATOM 2247 O O . TRP A 1 282 ? 12.608 -2.896 -16.126 1.00 83.44 282 TRP A O 1
ATOM 2257 N N . LYS A 1 283 ? 10.587 -2.963 -15.168 1.00 78.19 283 LYS A N 1
ATOM 2258 C CA . LYS A 1 283 ? 10.835 -1.841 -14.240 1.00 78.19 283 LYS A CA 1
ATOM 2259 C C . LYS A 1 283 ? 11.980 -2.120 -13.269 1.00 78.19 283 LYS A C 1
ATOM 2261 O O . LYS A 1 283 ? 12.745 -1.218 -12.939 1.00 78.19 283 LYS A O 1
ATOM 2266 N N . TYR A 1 284 ? 12.098 -3.359 -12.788 1.00 78.31 284 TYR A N 1
ATOM 2267 C CA . TYR A 1 284 ? 13.193 -3.739 -11.901 1.00 78.31 284 TYR A CA 1
ATOM 2268 C C . TYR A 1 284 ? 14.517 -3.762 -12.669 1.00 78.31 284 TYR A C 1
ATOM 2270 O O . TYR A 1 284 ? 15.505 -3.206 -12.194 1.00 78.31 284 TYR A O 1
ATOM 2278 N N . ALA A 1 285 ? 14.530 -4.321 -13.882 1.00 83.00 285 ALA A N 1
ATOM 2279 C CA . ALA A 1 285 ? 15.711 -4.292 -14.744 1.00 83.00 285 ALA A CA 1
ATOM 2280 C C . ALA A 1 285 ? 16.137 -2.859 -15.101 1.00 83.00 285 ALA A C 1
ATOM 2282 O O . ALA A 1 285 ? 17.326 -2.549 -15.075 1.00 83.00 285 ALA A O 1
ATOM 2283 N N . TYR A 1 286 ? 15.183 -1.950 -15.323 1.00 83.50 286 TYR A N 1
ATOM 2284 C CA . TYR A 1 286 ? 15.477 -0.537 -15.558 1.00 83.50 286 TYR A CA 1
ATOM 2285 C C . TYR A 1 286 ? 16.240 0.108 -14.390 1.00 83.50 286 TYR A C 1
ATOM 2287 O O . TYR A 1 286 ? 17.152 0.902 -14.616 1.00 83.50 286 TYR A O 1
ATOM 2295 N N . ARG A 1 287 ? 15.970 -0.281 -13.135 1.00 80.38 287 ARG A N 1
ATOM 2296 C CA . ARG A 1 287 ? 16.744 0.211 -11.978 1.00 80.38 287 ARG A CA 1
ATOM 2297 C C . ARG A 1 287 ? 18.227 -0.149 -12.056 1.00 80.38 287 ARG A C 1
ATOM 2299 O O . ARG A 1 287 ? 19.040 0.580 -11.492 1.00 80.38 287 ARG A O 1
ATOM 2306 N N . LEU A 1 288 ? 18.601 -1.219 -12.761 1.00 85.38 288 LEU A N 1
ATOM 2307 C CA . LEU A 1 288 ? 20.007 -1.574 -12.997 1.00 85.38 288 LEU A CA 1
ATOM 2308 C C . LEU A 1 288 ? 20.687 -0.599 -13.970 1.00 85.38 288 LEU A C 1
ATOM 2310 O O . LEU A 1 288 ? 21.893 -0.389 -13.886 1.00 85.38 288 LEU A O 1
ATOM 2314 N N . LEU A 1 289 ? 19.921 0.073 -14.833 1.00 82.62 289 LEU A N 1
ATOM 2315 C CA . LEU A 1 289 ? 20.403 1.163 -15.688 1.00 82.62 289 LEU A CA 1
ATOM 2316 C C . LEU A 1 289 ? 20.518 2.499 -14.941 1.00 82.62 289 LEU A C 1
ATOM 2318 O O . LEU A 1 289 ? 20.980 3.496 -15.503 1.00 82.62 289 LEU A O 1
ATOM 2322 N N . ARG A 1 290 ? 20.147 2.559 -13.656 1.00 73.19 290 ARG A N 1
ATOM 2323 C CA . ARG A 1 290 ? 20.323 3.771 -12.857 1.00 73.19 290 ARG A CA 1
ATOM 2324 C C . ARG A 1 290 ? 21.808 4.134 -12.787 1.00 73.19 290 ARG A C 1
ATOM 2326 O O . ARG A 1 290 ? 22.668 3.302 -12.483 1.00 73.19 290 ARG A O 1
ATOM 2333 N N . ASN A 1 291 ? 22.099 5.409 -13.044 1.00 72.50 291 ASN A N 1
ATOM 2334 C CA . ASN A 1 291 ? 23.457 5.945 -13.175 1.00 72.50 291 ASN A CA 1
ATOM 2335 C C . ASN A 1 291 ? 24.248 5.334 -14.345 1.00 72.50 291 ASN A C 1
ATOM 2337 O O . ASN A 1 291 ? 25.466 5.187 -14.246 1.00 72.50 291 ASN A O 1
ATOM 2341 N N . HIS A 1 292 ? 23.575 4.962 -15.441 1.00 82.44 292 HIS A N 1
ATOM 2342 C CA . HIS A 1 292 ? 24.256 4.634 -16.691 1.00 82.44 292 HIS A CA 1
ATOM 2343 C C . HIS A 1 292 ? 25.248 5.756 -17.066 1.00 82.44 292 HIS A C 1
ATOM 2345 O O . HIS A 1 292 ? 24.862 6.929 -16.990 1.00 82.44 292 HIS A O 1
ATOM 2351 N N . PRO A 1 293 ? 26.495 5.445 -17.476 1.00 77.56 293 PRO A N 1
ATOM 2352 C CA . PRO A 1 293 ? 27.526 6.455 -17.743 1.00 77.56 293 PRO A CA 1
ATOM 2353 C C . PRO A 1 293 ? 27.105 7.545 -18.740 1.00 77.56 293 PRO A C 1
ATOM 2355 O O . PRO A 1 293 ? 27.525 8.695 -18.625 1.00 77.56 293 PRO A O 1
ATOM 2358 N N . GLU A 1 294 ? 26.254 7.202 -19.704 1.00 74.56 294 GLU A N 1
ATOM 2359 C CA . GLU A 1 294 ? 25.750 8.136 -20.720 1.00 74.56 294 GLU A CA 1
ATOM 2360 C C . GLU A 1 294 ? 24.547 8.956 -20.238 1.00 74.56 294 GLU A C 1
ATOM 2362 O O . GLU A 1 294 ? 24.403 10.121 -20.600 1.00 74.56 294 GLU A O 1
ATOM 2367 N N . ALA A 1 295 ? 23.751 8.419 -19.309 1.00 60.81 295 ALA A N 1
ATOM 2368 C CA . ALA A 1 295 ? 22.588 9.107 -18.750 1.00 60.81 295 ALA A CA 1
ATOM 2369 C C . ALA A 1 295 ? 22.960 10.275 -17.811 1.00 60.81 295 ALA A C 1
ATOM 2371 O O . ALA A 1 295 ? 22.092 11.079 -17.459 1.00 60.81 295 ALA A O 1
ATOM 2372 N N . GLY A 1 296 ? 24.227 10.343 -17.378 1.00 52.16 296 GLY A N 1
ATOM 2373 C CA . GLY A 1 296 ? 24.809 11.468 -16.639 1.00 52.16 296 GLY A CA 1
ATOM 2374 C C . GLY A 1 296 ? 25.419 12.555 -17.532 1.00 52.16 296 GLY A C 1
ATOM 2375 O O . GLY A 1 296 ? 25.577 13.679 -17.072 1.00 52.16 296 GLY A O 1
ATOM 2376 N N . LYS A 1 297 ? 25.723 12.252 -18.804 1.00 50.50 297 LYS A N 1
ATOM 2377 C CA . LYS A 1 297 ? 26.262 13.229 -19.768 1.00 50.50 297 LYS A CA 1
ATOM 2378 C C . LYS A 1 297 ? 25.174 14.098 -20.399 1.00 50.50 297 LYS A C 1
ATOM 2380 O O . LYS A 1 297 ? 25.454 15.233 -20.741 1.00 50.50 297 LYS A O 1
ATOM 2385 N N . ALA A 1 298 ? 23.947 13.589 -20.509 1.00 40.91 298 ALA A N 1
ATOM 2386 C CA . ALA A 1 298 ? 22.794 14.346 -21.008 1.00 40.91 298 ALA A CA 1
ATOM 2387 C C . ALA A 1 298 ? 22.180 15.314 -19.969 1.00 40.91 298 ALA A C 1
ATOM 2389 O O . ALA A 1 298 ? 21.287 16.087 -20.301 1.00 40.91 298 ALA A O 1
ATOM 2390 N N . ALA A 1 299 ? 22.621 15.253 -18.706 1.00 36.09 299 ALA A N 1
ATOM 2391 C CA . ALA A 1 299 ? 22.121 16.083 -17.603 1.00 36.09 299 ALA A CA 1
ATOM 2392 C C . ALA A 1 299 ? 23.120 17.168 -17.142 1.00 36.09 299 ALA A C 1
ATOM 2394 O O . ALA A 1 299 ? 22.865 17.825 -16.131 1.00 36.09 299 ALA A O 1
ATOM 2395 N N . ALA A 1 300 ? 24.244 17.321 -17.851 1.00 34.75 300 ALA A N 1
ATOM 2396 C CA . ALA A 1 300 ? 25.286 18.327 -17.635 1.00 34.75 300 ALA A CA 1
ATOM 2397 C C . ALA A 1 300 ? 25.345 19.278 -18.836 1.00 34.75 300 ALA A C 1
ATOM 2399 O O . ALA A 1 300 ? 25.618 20.477 -18.608 1.00 34.75 300 ALA A O 1
#

Organism: NCBI:txid2108360

pLDDT: mean 71.67, std 19.67, range [28.02, 96.75]

Secondary structure (DSSP, 8-state):
--HHHHHHHHHHHHHHHHHHHHHHHHHHHHHHHHHHHHHHTTTTS-HHHHT--HHHHS-TT-EEEEEEEEES-TTSSS--EEEEEEEEEEEETTEEEEEETTT--EEEE--S-S---GGG--GGGSTTSSTTTHHHH-----PPPTT--S---EEEEEEESGGGGSHHHHHHHHHHHHHHTT--HHHHHHHHHHHHHHHHHHHHHHHHHHHHHHHHHHHHHS-HHHHHHHHHHHHHHS-----TTSPPPHHHHHHHHHHHHHHTTS-HHHHHHGGGTTGGGHHHHHHHTTT-TTTTTTT-

Foldseek 3Di:
DLVVLLVVLVVLLVVLVVLVVVLLVLLVVLLVVVCVVQLVLQVPPDLVLLQDAPPQCQDQWWKKWKWFSFDDDPPDPRGGAIDTFIWGWDDDPNFIFIAGPVVRDTQGGQDRPARDAPVPDDPQPDDPDPVPVVVSNHVHQDNDDPPDPDSGRIHMAIQTGPSCVDPSNVSSNVVSVCVVVVNPVSNVSSNVSNVVVVVSVVVVVVSVVSLVVSLVVLCVVQVLCVVDVVLLVLLLPQDLVDDVVDPDDPVNVVSLVVNLVVLLVDDVSNSSNSLCSNPVSSSVSVVSCVPRPVVVVVVD